Protein AF-A0A7C7EFY4-F1 (afdb_monomer)

Foldseek 3Di:
DQLVVLVCCVVVDVDPDPVNVVSVVSNVVVVVVVVVCVQQLQPLQCQVQLLCCQVVVDHDPSDRNHDNCQVCVVVVLVVLLVVLVVLLLVLLVLQLVVCVVVPNNVCSCLVSVLVVLLVVLVCQLPCVCVVPNPDCSNVVSPVSNVVSLVSQLQPQQPPDDDPVSSNVRSVVVVVCVVVSVVSSNLSSLVSVLVVVLNVLSVVLSVVLSPDDDPVSSVSSVVSSVVSSVVSCVVSVVSVVVSVVCNCPPVRCVRRPDDDDDDDDDPDDPPVPDDPDPDD

Mean predicted aligned error: 12.37 Å

Sequence (279 aa):
MFALGCFIILKKFDIEGTFGKMLRVFFWGGISTIFWGVMYGSWFGDGLVVGAKYLFNINLPISYLWVDPLKEPITVLIVSFVMGLIHLFVGMGMKGYMLIRDGHLGDAFMDVGLWYLFIIGPILWIAGDMIIPGSPLPVIGKWLTIAAAIGLVLTQGRAKENIIKKLISGVLALYGITGYLGDVLSYSRLLALGLATGVISSVLSLIGSMGSGIAGKIMFVLVFTFGHILNFAINGLGSFVHSARLQYVEFFGKFYEGGGDSFNPFTKKTKYIKIKEEI

Radius of gyration: 25.86 Å; Cα contacts (8 Å, |Δi|>4): 262; chains: 1; bounding box: 56×67×74 Å

Secondary structure (DSSP, 8-state):
-HHHHHHHHHHH----SHHHHHHHHHHHHHHHHHHHHHHTT-STTTHHHHHIIIII--------SS--TTT-HHHHHHHHHHHHHHHHHHHHHHHHHHHHHTT-HHHHIIIIIHHHHHHHHHHHHHHHHHHSTT-SHHHHHHHHHHHHHHHHHHHTTTT-S-HHHHHHHHHHHHHHHHHHHHHHHTTHHHHHHHHHHHHHHHHHHHHHHT--HHHHHHHHHHHHHHHHHHHHHHHHHHHHHHHHHIIIIIIGGGT----PPP---S----TT-------

pLDDT: mean 72.66, std 11.2, range [40.09, 89.75]

Nearest PDB structures (foldseek):
  8wci-assembly1_P  TM=8.649E-01  e=2.386E-04  Enterococcus hirae ATCC 9790
  7tcd-assembly1_A  TM=2.870E-01  e=2.694E+00  synthetic construct
  7udm-assembly1_A  TM=2.251E-01  e=2.812E+00  synthetic construct

Solvent-accessible surface area (backbone atoms only — not comparable to full-atom values): 14982 Å² total; per-residue (Å²): 111,68,27,60,51,39,48,52,47,60,74,73,42,92,54,82,59,73,67,38,56,50,47,51,52,51,26,56,50,31,49,52,51,50,54,54,30,53,39,41,34,37,58,68,40,51,31,53,41,53,44,32,39,72,77,68,69,41,86,58,85,72,67,62,70,68,53,52,56,89,82,43,50,65,62,47,36,52,52,28,33,52,52,28,46,54,49,50,49,52,26,43,48,51,33,28,51,50,31,48,74,73,69,41,54,72,54,23,48,56,64,36,48,30,49,51,43,37,58,49,8,56,48,28,37,73,45,21,54,79,77,42,73,91,54,68,44,30,61,52,12,49,54,40,26,53,52,21,48,54,48,37,29,70,58,62,19,75,91,46,95,45,73,67,58,13,47,51,39,6,54,53,53,57,54,51,50,57,55,56,50,49,50,28,58,54,25,47,52,58,38,52,52,54,45,50,55,44,53,53,31,40,50,38,39,50,64,18,63,70,45,66,69,72,68,14,54,55,48,20,56,51,43,39,52,53,44,52,53,51,51,49,52,53,50,52,53,50,52,50,56,52,52,47,45,50,48,60,60,59,35,40,66,52,53,64,75,82,88,76,82,79,88,76,74,99,64,85,85,57,87,85,56,83,80,77,81,81,129

Structure (mmCIF, N/CA/C/O backbone):
data_AF-A0A7C7EFY4-F1
#
_entry.id   AF-A0A7C7EFY4-F1
#
loop_
_atom_site.group_PDB
_atom_site.id
_atom_site.type_symbol
_atom_site.label_atom_id
_atom_site.label_alt_id
_atom_site.label_comp_id
_atom_site.label_asym_id
_atom_site.label_entity_id
_atom_site.label_seq_id
_atom_site.pdbx_PDB_ins_code
_atom_site.Cartn_x
_atom_site.Cartn_y
_atom_site.Cartn_z
_atom_site.occupancy
_atom_site.B_iso_or_equiv
_atom_site.auth_seq_id
_atom_site.auth_comp_id
_atom_site.auth_asym_id
_atom_site.auth_atom_id
_atom_site.pdbx_PDB_model_num
ATOM 1 N N . MET A 1 1 ? 7.059 -14.141 -17.146 1.00 51.53 1 MET A N 1
ATOM 2 C CA . MET A 1 1 ? 8.330 -14.909 -17.141 1.00 51.53 1 MET A CA 1
ATOM 3 C C . MET A 1 1 ? 8.677 -15.454 -15.751 1.00 51.53 1 MET A C 1
ATOM 5 O O . MET A 1 1 ? 8.865 -16.654 -15.629 1.00 51.53 1 MET A O 1
ATOM 9 N N . PHE A 1 2 ? 8.675 -14.629 -14.694 1.00 56.69 2 PHE A N 1
ATOM 10 C CA . PHE A 1 2 ? 8.994 -15.062 -13.321 1.00 56.69 2 PHE A CA 1
ATOM 11 C C . PHE A 1 2 ? 8.050 -16.135 -12.743 1.00 56.69 2 PHE A C 1
ATOM 13 O O . PHE A 1 2 ? 8.526 -17.129 -12.211 1.00 56.69 2 PHE A O 1
ATOM 20 N N . ALA A 1 3 ? 6.729 -16.014 -12.940 1.00 55.97 3 ALA A N 1
ATOM 21 C CA . ALA A 1 3 ? 5.764 -17.029 -12.491 1.00 55.97 3 ALA A CA 1
ATOM 22 C C . ALA A 1 3 ? 5.987 -18.407 -13.149 1.00 55.97 3 ALA A C 1
ATOM 24 O O . ALA A 1 3 ? 5.931 -19.437 -12.485 1.00 55.97 3 ALA A O 1
ATOM 25 N N . LEU A 1 4 ? 6.310 -18.424 -14.448 1.00 54.44 4 LEU A N 1
ATOM 26 C CA . LEU A 1 4 ? 6.675 -19.639 -15.187 1.00 54.44 4 LEU A CA 1
ATOM 27 C C . LEU A 1 4 ? 8.011 -20.222 -14.697 1.00 54.44 4 LEU A C 1
ATOM 29 O O . LEU A 1 4 ? 8.126 -21.435 -14.555 1.00 54.44 4 LEU A O 1
ATOM 33 N N . GLY A 1 5 ? 8.991 -19.373 -14.371 1.00 56.56 5 GLY A N 1
ATOM 34 C CA . GLY A 1 5 ? 10.253 -19.794 -13.753 1.00 56.56 5 GLY A CA 1
ATOM 35 C C . GLY A 1 5 ? 10.045 -20.440 -12.380 1.00 56.56 5 GLY A C 1
ATOM 36 O O . GLY A 1 5 ? 10.558 -21.529 -12.131 1.00 56.56 5 GLY A O 1
ATOM 37 N N . CYS A 1 6 ? 9.222 -19.836 -11.519 1.00 54.25 6 CYS A N 1
ATOM 38 C CA . CYS A 1 6 ? 8.856 -20.414 -10.225 1.00 54.25 6 CYS A CA 1
ATOM 39 C C . CYS A 1 6 ? 8.074 -21.726 -10.374 1.00 54.25 6 CYS A C 1
ATOM 41 O O . CYS A 1 6 ? 8.326 -22.653 -9.613 1.00 54.25 6 CYS A O 1
ATOM 43 N N . PHE A 1 7 ? 7.187 -21.846 -11.370 1.00 54.12 7 PHE A N 1
ATOM 44 C CA . PHE A 1 7 ? 6.467 -23.090 -11.671 1.00 54.12 7 PHE A CA 1
ATOM 45 C C . PHE A 1 7 ? 7.403 -24.223 -12.105 1.00 54.12 7 PHE A C 1
ATOM 47 O O . PHE A 1 7 ? 7.279 -25.348 -11.627 1.00 54.12 7 PHE A O 1
ATOM 54 N N . ILE A 1 8 ? 8.370 -23.927 -12.978 1.00 56.94 8 ILE A N 1
ATOM 55 C CA . ILE A 1 8 ? 9.375 -24.899 -13.428 1.00 56.94 8 ILE A CA 1
ATOM 56 C C . ILE A 1 8 ? 10.258 -25.340 -12.254 1.00 56.94 8 ILE A C 1
ATOM 58 O O . ILE A 1 8 ? 10.556 -26.525 -12.136 1.00 56.94 8 ILE A O 1
ATOM 62 N N . ILE A 1 9 ? 10.634 -24.424 -11.358 1.00 58.22 9 ILE A N 1
ATOM 63 C CA . ILE A 1 9 ? 11.427 -24.738 -10.159 1.00 58.22 9 ILE A CA 1
ATOM 64 C C . ILE A 1 9 ? 10.617 -25.576 -9.158 1.00 58.22 9 ILE A C 1
ATOM 66 O O . ILE A 1 9 ? 11.135 -26.575 -8.673 1.00 58.22 9 ILE A O 1
ATOM 70 N N . LEU A 1 10 ? 9.345 -25.238 -8.912 1.00 57.03 10 LEU A N 1
ATOM 71 C CA . LEU A 1 10 ? 8.435 -26.001 -8.041 1.00 57.03 10 LEU A CA 1
ATOM 72 C C . LEU A 1 10 ? 8.124 -27.405 -8.580 1.00 57.03 10 LEU A C 1
ATOM 74 O O . LEU A 1 10 ? 7.919 -28.319 -7.793 1.00 57.03 10 LEU A O 1
ATOM 78 N N . LYS A 1 11 ? 8.080 -27.585 -9.906 1.00 56.75 11 LYS A N 1
ATOM 79 C CA . LYS A 1 11 ? 7.826 -28.891 -10.537 1.00 56.75 11 LYS A CA 1
ATOM 80 C C . LYS A 1 11 ? 9.091 -29.751 -10.663 1.00 56.75 11 LYS A C 1
ATOM 82 O O . LYS A 1 11 ? 8.983 -30.967 -10.769 1.00 56.75 11 LYS A O 1
ATOM 87 N N . LYS A 1 12 ? 10.279 -29.134 -10.704 1.00 52.66 12 LYS A N 1
ATOM 88 C CA . LYS A 1 12 ? 11.564 -29.822 -10.935 1.00 52.66 12 LYS A CA 1
ATOM 89 C C . LYS A 1 12 ? 12.365 -30.083 -9.655 1.00 52.66 12 LYS A C 1
ATOM 91 O O . LYS A 1 12 ? 13.187 -30.992 -9.652 1.00 52.66 12 LYS A O 1
ATOM 96 N N . PHE A 1 13 ? 12.131 -29.324 -8.587 1.00 53.66 13 PHE A N 1
ATOM 97 C CA . PHE A 1 13 ? 12.740 -29.548 -7.279 1.00 53.66 13 PHE A CA 1
ATOM 98 C C . PHE A 1 13 ? 11.643 -29.701 -6.225 1.00 53.66 13 PHE A C 1
ATOM 100 O O . PHE A 1 13 ? 10.876 -28.770 -5.982 1.00 53.66 13 PHE A O 1
ATOM 107 N N . ASP A 1 14 ? 11.595 -30.866 -5.581 1.00 48.09 14 ASP A N 1
ATOM 108 C CA . ASP A 1 14 ? 10.695 -31.140 -4.460 1.00 48.09 14 ASP A CA 1
ATOM 109 C C . ASP A 1 14 ? 11.269 -30.478 -3.194 1.00 48.09 14 ASP A C 1
ATOM 111 O O . ASP A 1 14 ? 11.949 -31.088 -2.367 1.00 48.09 14 ASP A O 1
ATOM 115 N N . ILE A 1 15 ? 11.156 -29.148 -3.132 1.00 51.91 15 ILE A N 1
ATOM 116 C CA . ILE A 1 15 ? 11.784 -28.350 -2.078 1.00 51.91 15 ILE A CA 1
ATOM 117 C C . ILE A 1 15 ? 10.869 -28.332 -0.853 1.00 51.91 15 ILE A C 1
ATOM 119 O O . ILE A 1 15 ? 10.029 -27.444 -0.687 1.00 51.91 15 ILE A O 1
ATOM 123 N N . GLU A 1 16 ? 11.058 -29.306 0.032 1.00 53.12 16 GLU A N 1
ATOM 124 C CA . GLU A 1 16 ? 10.437 -29.320 1.355 1.00 53.12 16 GLU A CA 1
ATOM 125 C C . GLU A 1 16 ? 11.013 -28.207 2.254 1.00 53.12 16 GLU A C 1
ATOM 127 O O . GLU A 1 16 ? 12.226 -28.012 2.357 1.00 53.12 16 GLU A O 1
ATOM 132 N N . GLY A 1 17 ? 10.133 -27.461 2.934 1.00 66.75 17 GLY A N 1
ATOM 133 C CA . GLY A 1 17 ? 10.499 -26.487 3.973 1.00 66.75 17 GLY A CA 1
ATOM 134 C C . GLY A 1 17 ? 10.143 -25.022 3.675 1.00 66.75 17 GLY A C 1
ATOM 135 O O . GLY A 1 17 ? 9.298 -24.704 2.836 1.00 66.75 17 GLY A O 1
ATOM 136 N N . THR A 1 18 ? 10.770 -24.096 4.413 1.00 66.19 18 THR A N 1
ATOM 137 C CA . THR A 1 18 ? 10.505 -22.640 4.359 1.00 66.19 18 THR A CA 1
ATOM 138 C C . THR A 1 18 ? 10.715 -22.047 2.962 1.00 66.19 18 THR A C 1
ATOM 140 O O . THR A 1 18 ? 9.959 -21.172 2.542 1.00 66.19 18 THR A O 1
ATOM 143 N N . PHE A 1 19 ? 11.689 -22.566 2.210 1.00 66.88 19 PHE A N 1
ATOM 144 C CA . PHE A 1 19 ? 11.980 -22.116 0.848 1.00 66.88 19 PHE A CA 1
ATOM 145 C C . PHE A 1 19 ? 10.856 -22.476 -0.143 1.00 66.88 19 PHE A C 1
ATOM 147 O O . PHE A 1 19 ? 10.496 -21.651 -0.980 1.00 66.88 19 PHE A O 1
ATOM 154 N N . GLY A 1 20 ? 10.215 -23.643 0.011 1.00 69.38 20 GLY A N 1
ATOM 155 C CA . GLY A 1 20 ? 9.055 -24.039 -0.798 1.00 69.38 20 GLY A CA 1
ATOM 156 C C . GLY A 1 20 ? 7.825 -23.155 -0.553 1.00 69.38 20 GLY A C 1
ATOM 157 O O . GLY A 1 20 ? 7.127 -22.773 -1.495 1.00 69.38 20 GLY A O 1
ATOM 158 N N . LYS A 1 21 ? 7.588 -22.743 0.703 1.00 74.44 21 LYS A N 1
ATOM 159 C CA . LYS A 1 21 ? 6.518 -21.782 1.041 1.00 74.44 21 LYS A CA 1
ATOM 160 C C . LYS A 1 21 ? 6.770 -20.409 0.410 1.00 74.44 21 LYS A C 1
ATOM 162 O O . LYS A 1 21 ? 5.851 -19.833 -0.167 1.00 74.44 21 LYS A O 1
ATOM 167 N N . MET A 1 22 ? 8.008 -19.917 0.464 1.00 73.12 22 MET A N 1
ATOM 168 C CA . MET A 1 22 ? 8.403 -18.652 -0.167 1.00 73.12 22 MET A CA 1
ATOM 169 C C . MET A 1 22 ? 8.231 -18.694 -1.694 1.00 73.12 22 MET A C 1
ATOM 171 O O . MET A 1 22 ? 7.641 -17.783 -2.272 1.00 73.12 22 MET A O 1
ATOM 175 N N . LEU A 1 23 ? 8.656 -19.783 -2.344 1.00 72.56 23 LEU A N 1
ATOM 176 C CA . LEU A 1 23 ? 8.448 -20.001 -3.781 1.00 72.56 23 LEU A CA 1
ATOM 177 C C . LEU A 1 23 ? 6.968 -20.000 -4.168 1.00 72.56 23 LEU A C 1
ATOM 179 O O . LEU A 1 23 ? 6.608 -19.444 -5.202 1.00 72.56 23 LEU A O 1
ATOM 183 N N . ARG A 1 24 ? 6.096 -20.578 -3.334 1.00 74.12 24 ARG A N 1
ATOM 184 C CA . ARG A 1 24 ? 4.645 -20.561 -3.562 1.00 74.12 24 ARG A CA 1
ATOM 185 C C . ARG A 1 24 ? 4.075 -19.140 -3.508 1.00 74.12 24 ARG A C 1
ATOM 187 O O . ARG A 1 24 ? 3.246 -18.799 -4.346 1.00 74.12 24 ARG A O 1
ATOM 194 N N . VAL A 1 25 ? 4.535 -18.308 -2.569 1.00 78.38 25 VAL A N 1
ATOM 195 C CA . VAL A 1 25 ? 4.148 -16.885 -2.497 1.00 78.38 25 VAL A CA 1
ATOM 196 C C . VAL A 1 25 ? 4.612 -16.137 -3.747 1.00 78.38 25 VAL A C 1
ATOM 198 O O . VAL A 1 25 ? 3.820 -15.422 -4.356 1.00 78.38 25 VAL A O 1
ATOM 201 N N . PHE A 1 26 ? 5.853 -16.352 -4.187 1.00 77.25 26 PHE A N 1
ATOM 202 C CA . PHE A 1 26 ? 6.364 -15.756 -5.425 1.00 77.25 26 PHE A CA 1
ATOM 203 C C . PHE A 1 26 ? 5.634 -16.241 -6.679 1.00 77.25 26 PHE A C 1
ATOM 205 O O . PHE A 1 26 ? 5.434 -15.455 -7.603 1.00 77.25 26 PHE A O 1
ATOM 212 N N . PHE A 1 27 ? 5.187 -17.496 -6.710 1.00 76.50 27 PHE A N 1
ATOM 213 C CA . PHE A 1 27 ? 4.394 -18.032 -7.813 1.00 76.50 27 PHE A CA 1
ATOM 214 C C . PHE A 1 27 ? 3.032 -17.334 -7.928 1.00 76.50 27 PHE A C 1
ATOM 216 O O . PHE A 1 27 ? 2.711 -16.795 -8.988 1.00 76.50 27 PHE A O 1
ATOM 223 N N . TRP A 1 28 ? 2.265 -17.276 -6.834 1.00 77.56 28 TRP A N 1
ATOM 224 C CA . TRP A 1 28 ? 0.968 -16.589 -6.815 1.00 77.56 28 TRP A CA 1
ATOM 225 C C . TRP A 1 28 ? 1.103 -15.084 -7.055 1.00 77.56 28 TRP A C 1
ATOM 227 O O . TRP A 1 28 ? 0.342 -14.514 -7.838 1.00 77.56 28 TRP A O 1
ATOM 237 N N . GLY A 1 29 ? 2.113 -14.453 -6.452 1.00 79.50 29 GLY A N 1
ATOM 238 C CA . GLY A 1 29 ? 2.447 -13.054 -6.713 1.00 79.50 29 GLY A CA 1
ATOM 239 C C . GLY A 1 29 ? 2.768 -12.818 -8.188 1.00 79.50 29 GLY A C 1
ATOM 240 O O . GLY A 1 29 ? 2.217 -11.909 -8.797 1.00 79.50 29 GLY A O 1
ATOM 241 N N . GLY A 1 30 ? 3.568 -13.695 -8.799 1.00 76.75 30 GLY A N 1
ATOM 242 C CA . GLY A 1 30 ? 3.925 -13.610 -10.211 1.00 76.75 30 GLY A CA 1
ATOM 243 C C . GLY A 1 30 ? 2.734 -13.757 -11.162 1.00 76.75 30 GLY A C 1
ATOM 244 O O . GLY A 1 30 ? 2.716 -13.091 -12.194 1.00 76.75 30 GLY A O 1
ATOM 245 N N . ILE A 1 31 ? 1.737 -14.589 -10.836 1.00 79.94 31 ILE A N 1
ATOM 246 C CA . ILE A 1 31 ? 0.484 -14.677 -11.611 1.00 79.94 31 ILE A CA 1
ATOM 247 C C . ILE A 1 31 ? -0.273 -13.348 -11.543 1.00 79.94 31 ILE A C 1
ATOM 249 O O . ILE A 1 31 ? -0.683 -12.824 -12.578 1.00 79.94 31 ILE A O 1
ATOM 253 N N . SER A 1 32 ? -0.405 -12.772 -10.346 1.00 80.50 32 SER A N 1
ATOM 254 C CA . SER A 1 32 ? -1.046 -11.465 -10.157 1.00 80.50 32 SER A CA 1
ATOM 255 C C . SER A 1 32 ? -0.313 -10.355 -10.922 1.00 80.50 32 SER A C 1
ATOM 257 O O . SER A 1 32 ? -0.941 -9.541 -11.596 1.00 80.50 32 SER A O 1
ATOM 259 N N . THR A 1 33 ? 1.024 -10.363 -10.925 1.00 79.25 33 THR A N 1
ATOM 260 C CA . THR A 1 33 ? 1.825 -9.413 -11.714 1.00 79.25 33 THR A CA 1
ATOM 261 C C . THR A 1 33 ? 1.606 -9.572 -13.218 1.00 79.25 33 THR A C 1
ATOM 263 O O . THR A 1 33 ? 1.589 -8.572 -13.928 1.00 79.25 33 THR A O 1
ATOM 266 N N . ILE A 1 34 ? 1.415 -10.797 -13.724 1.00 77.56 34 ILE A N 1
ATOM 267 C CA . ILE A 1 34 ? 1.080 -11.019 -15.141 1.00 77.56 34 ILE A CA 1
ATOM 268 C C . ILE A 1 34 ? -0.297 -10.438 -15.456 1.00 77.56 34 ILE A C 1
ATOM 270 O O . ILE A 1 34 ? -0.427 -9.724 -16.444 1.00 77.56 34 ILE A O 1
ATOM 274 N N . PHE A 1 35 ? -1.298 -10.702 -14.612 1.00 81.62 35 PHE A N 1
ATOM 275 C CA . PHE A 1 35 ? -2.644 -10.156 -14.783 1.00 81.62 35 PHE A CA 1
ATOM 276 C C . PHE A 1 35 ? -2.621 -8.624 -14.864 1.00 81.62 35 PHE A C 1
ATOM 278 O O . PHE A 1 35 ? -3.064 -8.054 -15.859 1.00 81.62 35 PHE A O 1
ATOM 285 N N . TRP A 1 36 ? -2.020 -7.953 -13.878 1.00 75.62 36 TRP A N 1
ATOM 286 C CA . TRP A 1 36 ? -1.915 -6.492 -13.881 1.00 75.62 36 TRP A CA 1
ATOM 287 C C . TRP A 1 36 ? -1.023 -5.957 -15.009 1.00 75.62 36 TRP A C 1
ATOM 289 O O . TRP A 1 36 ? -1.325 -4.914 -15.578 1.00 75.62 36 TRP A O 1
ATOM 299 N N . GLY A 1 37 ? 0.034 -6.678 -15.393 1.00 74.44 37 GLY A N 1
ATOM 300 C CA . GLY A 1 37 ? 0.874 -6.319 -16.540 1.00 74.44 37 GLY A CA 1
ATOM 301 C C . GLY A 1 37 ? 0.108 -6.324 -17.866 1.00 74.44 37 GLY A C 1
ATOM 302 O O . GLY A 1 37 ? 0.260 -5.401 -18.663 1.00 74.44 37 GLY A O 1
ATOM 303 N N . VAL A 1 38 ? -0.767 -7.316 -18.071 1.00 73.94 38 VAL A N 1
ATOM 304 C CA . VAL A 1 38 ? -1.672 -7.380 -19.231 1.00 73.94 38 VAL A CA 1
ATOM 305 C C . VAL A 1 38 ? -2.702 -6.252 -19.182 1.00 73.94 38 VAL A C 1
ATOM 307 O O . VAL A 1 38 ? -2.929 -5.605 -20.202 1.00 73.94 38 VAL A O 1
ATOM 310 N N . MET A 1 39 ? -3.271 -5.962 -18.007 1.00 71.75 39 MET A N 1
ATOM 311 C CA . MET A 1 39 ? -4.214 -4.848 -17.821 1.00 71.75 39 MET A CA 1
ATOM 312 C C . MET A 1 39 ? -3.586 -3.497 -18.189 1.00 71.75 39 MET A C 1
ATOM 314 O O . MET A 1 39 ? -4.186 -2.716 -18.923 1.00 71.75 39 MET A O 1
ATOM 318 N N . TYR A 1 40 ? -2.348 -3.244 -17.761 1.00 69.50 40 TYR A N 1
ATOM 319 C CA . TYR A 1 40 ? -1.603 -2.038 -18.135 1.00 69.50 40 TYR A CA 1
ATOM 320 C C . TYR A 1 40 ? -1.053 -2.069 -19.570 1.00 69.50 40 TYR A C 1
ATOM 322 O O . TYR A 1 40 ? -0.372 -1.133 -19.968 1.00 69.50 40 TYR A O 1
ATOM 330 N N . GLY A 1 41 ? -1.294 -3.131 -20.352 1.00 63.00 41 GLY A N 1
ATOM 331 C CA . GLY A 1 41 ? -0.790 -3.266 -21.726 1.00 63.00 41 GLY A CA 1
ATOM 332 C C . GLY A 1 41 ? 0.736 -3.339 -21.842 1.00 63.00 41 GLY A C 1
ATOM 333 O O . GLY A 1 41 ? 1.281 -3.212 -22.935 1.00 63.00 41 GLY A O 1
ATOM 334 N N . SER A 1 42 ? 1.436 -3.546 -20.725 1.00 64.75 42 SER A N 1
ATOM 335 C CA . SER A 1 42 ? 2.886 -3.411 -20.619 1.00 64.75 42 SER A CA 1
ATOM 336 C C . SER A 1 42 ? 3.559 -4.775 -20.747 1.00 64.75 42 SER A C 1
ATOM 338 O O . SER A 1 42 ? 3.716 -5.523 -19.778 1.00 64.75 42 SER A O 1
ATOM 340 N N . TRP A 1 43 ? 3.984 -5.109 -21.965 1.00 66.94 43 TRP A N 1
ATOM 341 C CA . TRP A 1 43 ? 4.802 -6.291 -22.227 1.00 66.94 43 TRP A CA 1
ATOM 342 C C . TRP A 1 43 ? 6.273 -5.859 -22.259 1.00 66.94 43 TRP A C 1
ATOM 344 O O . TRP A 1 43 ? 6.766 -5.381 -23.276 1.00 66.94 43 TRP A O 1
ATOM 354 N N . PHE A 1 44 ? 6.971 -5.997 -21.123 1.00 61.56 44 PHE A N 1
ATOM 355 C CA . PHE A 1 44 ? 8.297 -5.385 -20.904 1.00 61.56 44 PHE A CA 1
ATOM 356 C C . PHE A 1 44 ? 8.282 -3.842 -21.060 1.00 61.56 44 PHE A C 1
ATOM 358 O O . PHE A 1 44 ? 9.223 -3.262 -21.602 1.00 61.56 44 PHE A O 1
ATOM 365 N N . GLY A 1 45 ? 7.229 -3.153 -20.600 1.00 63.56 45 GLY A N 1
ATOM 366 C CA . GLY A 1 45 ? 7.071 -1.712 -20.850 1.00 63.56 45 GLY A CA 1
ATOM 367 C C . GLY A 1 45 ? 6.845 -1.424 -22.331 1.00 63.56 45 GLY A C 1
ATOM 368 O O . GLY A 1 45 ? 6.115 -2.153 -22.997 1.00 63.56 45 GLY A O 1
ATOM 369 N N . ASP A 1 46 ? 7.540 -0.412 -22.851 1.00 61.16 46 ASP A N 1
ATOM 370 C CA . ASP A 1 46 ? 7.605 -0.108 -24.291 1.00 61.16 46 ASP A CA 1
ATOM 371 C C . ASP A 1 46 ? 8.671 -0.939 -25.028 1.00 61.16 46 ASP A C 1
ATOM 373 O O . ASP A 1 46 ? 8.866 -0.819 -26.239 1.00 61.16 46 ASP A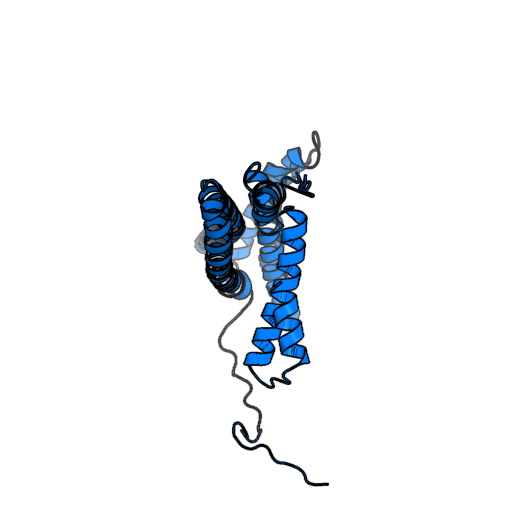 O 1
ATOM 377 N N . GLY A 1 47 ? 9.377 -1.801 -24.297 1.00 56.47 47 GLY A N 1
ATOM 378 C CA . GLY A 1 47 ? 10.557 -2.515 -24.746 1.00 56.47 47 GLY A CA 1
ATOM 379 C C . GLY A 1 47 ? 10.352 -3.434 -25.942 1.00 56.47 47 GLY A C 1
ATOM 380 O O . GLY A 1 47 ? 11.183 -3.476 -26.849 1.00 56.47 47 GLY A O 1
ATOM 381 N N . LEU A 1 48 ? 9.221 -4.142 -25.983 1.00 58.38 48 LEU A N 1
ATOM 382 C CA . LEU A 1 48 ? 8.867 -4.991 -27.121 1.00 58.38 48 LEU A CA 1
ATOM 383 C C . LEU A 1 48 ? 8.439 -4.180 -28.349 1.00 58.38 48 LEU A C 1
ATOM 385 O O . LEU A 1 48 ? 8.721 -4.599 -29.467 1.00 58.38 48 LEU A O 1
ATOM 389 N N . VAL A 1 49 ? 7.829 -3.006 -28.164 1.00 60.06 49 VAL A N 1
ATOM 390 C CA . VAL A 1 49 ? 7.425 -2.114 -29.265 1.00 60.06 49 VAL A CA 1
ATOM 391 C C . VAL A 1 49 ? 8.649 -1.420 -29.867 1.00 60.06 49 VAL A C 1
ATOM 393 O O . VAL A 1 49 ? 8.840 -1.431 -31.083 1.00 60.06 49 VAL A O 1
ATOM 396 N N . VAL A 1 50 ? 9.527 -0.877 -29.020 1.00 57.41 50 VAL A N 1
ATOM 397 C CA . VAL A 1 50 ? 10.788 -0.239 -29.430 1.00 57.41 50 VAL A CA 1
ATOM 398 C C . VAL A 1 50 ? 11.757 -1.275 -30.000 1.00 57.41 50 VAL A C 1
ATOM 400 O O . VAL A 1 50 ? 12.365 -1.033 -31.040 1.00 57.41 50 VAL A O 1
ATOM 403 N N . GLY A 1 51 ? 11.849 -2.459 -29.391 1.00 55.47 51 GLY A N 1
ATOM 404 C CA . GLY A 1 51 ? 12.658 -3.572 -29.881 1.00 55.47 51 GLY A CA 1
ATOM 405 C C . GLY A 1 51 ? 12.170 -4.118 -31.221 1.00 55.47 51 GLY A C 1
ATOM 406 O O . GLY A 1 51 ? 12.982 -4.301 -32.121 1.00 55.47 51 GLY A O 1
ATOM 407 N N . ALA A 1 52 ? 10.862 -4.312 -31.418 1.00 57.09 52 ALA A N 1
ATOM 408 C CA . ALA A 1 52 ? 10.312 -4.747 -32.707 1.00 57.09 52 ALA A CA 1
ATOM 409 C C . ALA A 1 52 ? 10.519 -3.701 -33.814 1.00 57.09 52 ALA A C 1
ATOM 411 O O . ALA A 1 52 ? 10.882 -4.058 -34.938 1.00 57.09 52 ALA A O 1
ATOM 412 N N . LYS A 1 53 ? 10.390 -2.410 -33.486 1.00 58.81 53 LYS A N 1
ATOM 413 C CA . LYS A 1 53 ? 10.664 -1.308 -34.416 1.00 58.81 53 LYS A CA 1
ATOM 414 C C . LYS A 1 53 ? 12.152 -1.194 -34.761 1.00 58.81 53 LYS A C 1
ATOM 416 O O . LYS A 1 53 ? 12.495 -1.000 -35.920 1.00 58.81 53 LYS A O 1
ATOM 421 N N . TYR A 1 54 ? 13.043 -1.357 -33.787 1.00 57.78 54 TYR A N 1
ATOM 422 C CA . TYR A 1 54 ? 14.484 -1.154 -33.964 1.00 57.78 54 TYR A CA 1
ATOM 423 C C . TYR A 1 54 ? 15.224 -2.394 -34.512 1.00 57.78 54 TYR A C 1
ATOM 425 O O . TYR A 1 54 ? 16.139 -2.274 -35.333 1.00 57.78 54 TYR A O 1
ATOM 433 N N . LEU A 1 55 ? 14.824 -3.606 -34.107 1.00 57.75 55 LEU A N 1
ATOM 434 C CA . LEU A 1 55 ? 15.422 -4.866 -34.574 1.00 57.75 55 LEU A CA 1
ATOM 435 C C . LEU A 1 55 ? 14.776 -5.377 -35.866 1.00 57.75 55 LEU A C 1
ATOM 437 O O . LEU A 1 55 ? 15.511 -5.784 -36.768 1.00 57.75 55 LEU A O 1
ATOM 441 N N . PHE A 1 56 ? 13.443 -5.325 -35.970 1.00 59.34 56 PHE A N 1
ATOM 442 C CA . PHE A 1 56 ? 12.673 -5.971 -37.042 1.00 59.34 56 PHE A CA 1
ATOM 443 C C . PHE A 1 56 ? 11.920 -4.997 -37.967 1.00 59.34 56 PHE A C 1
ATOM 445 O O . PHE A 1 56 ? 11.370 -5.439 -38.969 1.00 59.34 56 PHE A O 1
ATOM 452 N N . ASN A 1 57 ? 11.924 -3.686 -37.685 1.00 55.97 57 ASN A N 1
ATOM 453 C CA . ASN A 1 57 ? 11.183 -2.656 -38.433 1.00 55.97 57 ASN A CA 1
ATOM 454 C C . ASN A 1 57 ? 9.657 -2.904 -38.501 1.00 55.97 57 ASN A C 1
ATOM 456 O O . ASN A 1 57 ? 8.979 -2.420 -39.405 1.00 55.97 57 ASN A O 1
ATOM 460 N N . ILE A 1 58 ? 9.113 -3.663 -37.540 1.00 58.72 58 ILE A N 1
ATOM 461 C CA . ILE A 1 58 ? 7.685 -3.985 -37.434 1.00 58.72 58 ILE A CA 1
ATOM 462 C C . ILE A 1 58 ? 7.080 -3.102 -36.342 1.00 58.72 58 ILE A C 1
ATOM 464 O O . ILE A 1 58 ? 7.493 -3.160 -35.184 1.00 58.72 58 ILE A O 1
ATOM 468 N N . ASN A 1 59 ? 6.077 -2.299 -36.699 1.00 51.75 59 ASN A N 1
ATOM 469 C CA . ASN A 1 59 ? 5.271 -1.580 -35.719 1.00 51.75 59 ASN A CA 1
ATOM 470 C C . ASN A 1 59 ? 4.258 -2.561 -35.122 1.00 51.75 59 ASN A C 1
ATOM 472 O O . ASN A 1 59 ? 3.299 -2.938 -35.791 1.00 51.75 59 ASN A O 1
ATOM 476 N N . LEU A 1 60 ? 4.474 -2.976 -33.876 1.00 55.12 60 LEU A N 1
ATOM 477 C CA . LEU A 1 60 ? 3.471 -3.685 -33.086 1.00 55.12 60 LEU A CA 1
ATOM 478 C C . LEU A 1 60 ? 2.682 -2.649 -32.276 1.00 55.12 60 LEU A C 1
ATOM 480 O O . LEU A 1 60 ? 3.204 -2.153 -31.276 1.00 55.12 60 LEU A O 1
ATOM 484 N N . PRO A 1 61 ? 1.449 -2.291 -32.674 1.00 50.47 61 PRO A N 1
ATOM 485 C CA . PRO A 1 61 ? 0.579 -1.493 -31.830 1.00 50.47 61 PRO A CA 1
ATOM 486 C C . PRO A 1 61 ? 0.022 -2.409 -30.739 1.00 50.47 61 PRO A C 1
ATOM 488 O O . PRO A 1 61 ? -1.039 -3.010 -30.892 1.00 50.47 61 PRO A O 1
ATOM 491 N N . ILE A 1 62 ? 0.757 -2.568 -29.639 1.00 54.88 62 ILE A N 1
ATOM 492 C CA . ILE A 1 62 ? 0.182 -3.193 -28.449 1.00 54.88 62 ILE A CA 1
ATOM 493 C C . ILE A 1 62 ? -0.795 -2.170 -27.869 1.00 54.88 62 ILE A C 1
ATOM 495 O O . ILE A 1 62 ? -0.398 -1.109 -27.395 1.00 54.88 62 ILE A O 1
ATOM 499 N N . SER A 1 63 ? -2.087 -2.460 -28.001 1.00 45.97 63 SER A N 1
ATOM 500 C CA . SER A 1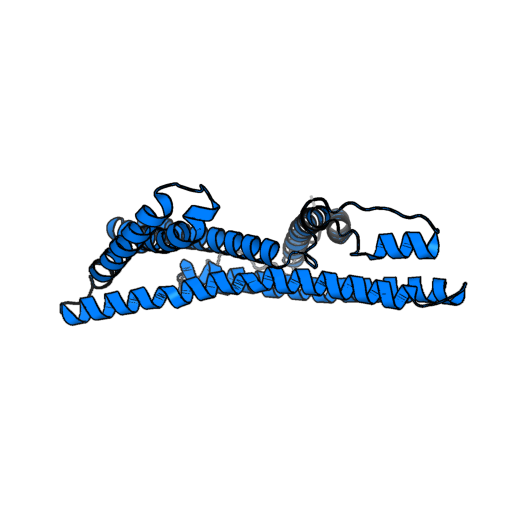 63 ? -3.148 -1.618 -27.462 1.00 45.97 63 SER A CA 1
ATOM 501 C C . SER A 1 63 ? -3.202 -1.797 -25.945 1.00 45.97 63 SER A C 1
ATOM 503 O O . SER A 1 63 ? -3.277 -2.924 -25.451 1.00 45.97 63 SER A O 1
ATOM 505 N N . TYR A 1 64 ? -3.126 -0.691 -25.205 1.00 56.16 64 TYR A N 1
ATOM 506 C CA . TYR A 1 64 ? -3.320 -0.685 -23.758 1.00 56.16 64 TYR A CA 1
ATOM 507 C C . TYR A 1 64 ? -4.768 -1.103 -23.456 1.00 56.16 64 TYR A C 1
ATOM 509 O O . TYR A 1 64 ? -5.701 -0.483 -23.957 1.00 56.16 64 TYR A O 1
ATOM 517 N N . LEU A 1 65 ? -4.962 -2.171 -22.674 1.00 53.47 65 LEU A N 1
ATOM 518 C CA . LEU A 1 65 ? -6.290 -2.751 -22.421 1.00 53.47 65 LEU A CA 1
ATOM 519 C C . LEU A 1 65 ? -7.095 -1.999 -21.351 1.00 53.47 65 LEU A C 1
ATOM 521 O O . LEU A 1 65 ? -8.319 -2.107 -21.345 1.00 53.47 65 LEU A O 1
ATOM 525 N N . TRP A 1 66 ? -6.438 -1.260 -20.450 1.00 54.38 66 TRP A N 1
ATOM 526 C CA . TRP A 1 66 ? -7.121 -0.563 -19.359 1.00 54.38 66 TRP A CA 1
ATOM 527 C C . TRP A 1 66 ? -6.714 0.904 -19.220 1.00 54.38 66 TRP A C 1
ATOM 529 O O . TRP A 1 66 ? -7.503 1.778 -19.557 1.00 54.38 66 TRP A O 1
ATOM 539 N N . VAL A 1 67 ? -5.505 1.190 -18.736 1.00 58.69 67 VAL A N 1
ATOM 540 C CA . VAL A 1 67 ? -5.022 2.558 -18.492 1.00 58.69 67 VAL A CA 1
ATOM 541 C C . VAL A 1 67 ? -3.505 2.566 -18.643 1.00 58.69 67 VAL A C 1
ATOM 543 O O . VAL A 1 67 ? -2.844 1.650 -18.155 1.00 58.69 67 VAL A O 1
ATOM 546 N N . ASP A 1 68 ? -2.954 3.590 -19.293 1.00 66.00 68 ASP A N 1
ATOM 547 C CA . ASP A 1 68 ? -1.518 3.873 -19.261 1.00 66.00 68 ASP A CA 1
ATOM 548 C C . ASP A 1 68 ? -1.209 4.626 -17.954 1.00 66.00 68 ASP A C 1
ATOM 550 O O . ASP A 1 68 ? -1.614 5.790 -17.821 1.00 66.00 68 ASP A O 1
ATOM 554 N N . PRO A 1 69 ? -0.516 4.003 -16.976 1.00 63.72 69 PRO A N 1
ATOM 555 C CA . PRO A 1 69 ? -0.227 4.649 -15.699 1.00 63.72 69 PRO A CA 1
ATOM 556 C C . PRO A 1 69 ? 0.501 5.986 -15.876 1.00 63.72 69 PRO A C 1
ATOM 558 O O . PRO A 1 69 ? 0.310 6.890 -15.069 1.00 63.72 69 PRO A O 1
ATOM 561 N N . LEU A 1 70 ? 1.298 6.137 -16.940 1.00 65.69 70 LEU A N 1
ATOM 562 C CA . LEU A 1 70 ? 2.072 7.349 -17.210 1.00 65.69 70 LEU A CA 1
ATOM 563 C C . LEU A 1 70 ? 1.203 8.510 -17.706 1.00 65.69 70 LEU A C 1
ATOM 565 O O . LEU A 1 70 ? 1.561 9.666 -17.486 1.00 65.69 70 LEU A O 1
ATOM 569 N N . LYS A 1 71 ? 0.073 8.221 -18.360 1.00 70.19 71 LYS A N 1
ATOM 570 C CA . LYS A 1 71 ? -0.846 9.243 -18.891 1.00 70.19 71 LYS A CA 1
ATOM 571 C C . LYS A 1 71 ? -1.953 9.593 -17.910 1.00 70.19 71 LYS A C 1
ATOM 573 O O . LYS A 1 71 ? -2.350 10.751 -17.838 1.00 70.19 71 LYS A O 1
ATOM 578 N N . GLU A 1 72 ? -2.414 8.619 -17.127 1.00 78.00 72 GLU A N 1
ATOM 579 C CA . GLU A 1 72 ? -3.501 8.805 -16.160 1.00 78.00 72 GLU A CA 1
ATOM 580 C C . GLU A 1 72 ? -3.131 8.290 -14.755 1.00 78.00 72 GLU A C 1
ATOM 582 O O . GLU A 1 72 ? -3.750 7.358 -14.226 1.00 78.00 72 GLU A O 1
ATOM 587 N N . PRO A 1 73 ? -2.144 8.916 -14.084 1.00 79.25 73 PRO A N 1
ATOM 588 C CA . PRO A 1 73 ? -1.710 8.495 -12.750 1.00 79.25 73 PRO A CA 1
ATOM 589 C C . PRO A 1 73 ? -2.813 8.648 -11.692 1.00 79.25 73 PRO A C 1
ATOM 591 O O . PRO A 1 73 ? -2.840 7.909 -10.709 1.00 79.25 73 PRO A O 1
ATOM 594 N N . ILE A 1 74 ? -3.750 9.581 -11.897 1.00 84.88 74 ILE A N 1
ATOM 595 C CA . ILE A 1 74 ? -4.875 9.830 -10.986 1.00 84.88 74 ILE A CA 1
ATOM 596 C C . ILE A 1 74 ? -5.819 8.622 -10.941 1.00 84.88 74 ILE A C 1
ATOM 598 O O . ILE A 1 74 ? -6.241 8.218 -9.859 1.00 84.88 74 ILE A O 1
ATOM 602 N N . THR A 1 75 ? -6.109 7.994 -12.083 1.00 82.62 75 THR A N 1
ATOM 603 C CA . THR A 1 75 ? -6.993 6.820 -12.150 1.00 82.62 75 THR A CA 1
ATOM 604 C C . THR A 1 75 ? -6.399 5.652 -11.360 1.00 82.62 75 THR A C 1
ATOM 606 O O . THR A 1 75 ? -7.073 5.035 -10.533 1.00 82.62 75 THR A O 1
ATOM 609 N N . VAL A 1 76 ? -5.097 5.401 -11.528 1.00 83.31 76 VAL A N 1
ATOM 610 C CA . VAL A 1 76 ? -4.377 4.347 -10.794 1.00 83.31 76 VAL A CA 1
ATOM 611 C C . VAL A 1 76 ? -4.252 4.683 -9.297 1.00 83.31 76 VAL A C 1
ATOM 613 O O . VAL A 1 76 ? -4.310 3.780 -8.455 1.00 83.31 76 VAL A O 1
ATOM 616 N N . LEU A 1 77 ? -4.155 5.969 -8.932 1.00 87.69 77 LEU A N 1
ATOM 617 C CA . LEU A 1 77 ? -4.210 6.412 -7.534 1.00 87.69 77 LEU A CA 1
ATOM 618 C C . LEU A 1 77 ? -5.555 6.068 -6.884 1.00 87.69 77 LEU A C 1
ATOM 620 O O . LEU A 1 77 ? -5.576 5.481 -5.803 1.00 87.69 77 LEU A O 1
ATOM 624 N N . ILE A 1 78 ? -6.667 6.400 -7.550 1.00 86.31 78 ILE A N 1
ATOM 625 C CA . ILE A 1 78 ? -8.024 6.132 -7.050 1.00 86.31 78 ILE A CA 1
ATOM 626 C C . ILE A 1 78 ? -8.218 4.629 -6.843 1.00 86.31 78 ILE A C 1
ATOM 628 O O . ILE A 1 78 ? -8.670 4.216 -5.778 1.00 86.31 78 ILE A O 1
ATOM 632 N N . VAL A 1 79 ? -7.803 3.799 -7.804 1.00 86.75 79 VAL A N 1
ATOM 633 C CA . VAL A 1 79 ? -7.842 2.332 -7.668 1.00 86.75 79 VAL A CA 1
ATOM 634 C C . VAL A 1 79 ? -7.031 1.867 -6.459 1.00 86.75 79 VAL A C 1
ATOM 636 O O . VAL A 1 79 ? -7.494 1.025 -5.689 1.00 86.75 79 VAL A O 1
ATOM 639 N N . SER A 1 80 ? -5.836 2.427 -6.258 1.00 87.50 80 SER A N 1
ATOM 640 C CA . SER A 1 80 ? -4.978 2.078 -5.120 1.00 87.50 80 SER A CA 1
ATOM 641 C C . SER A 1 80 ? -5.648 2.423 -3.786 1.00 87.50 80 SER A C 1
A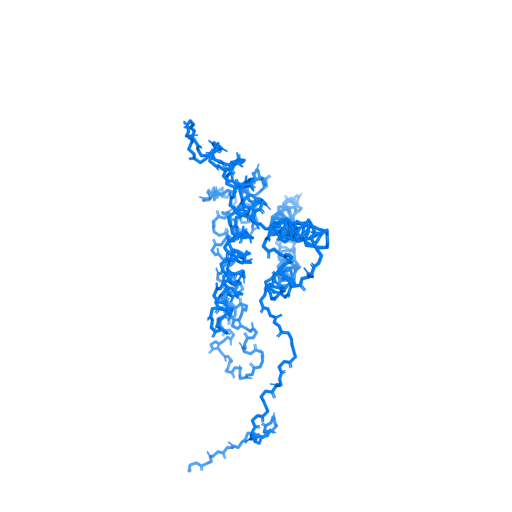TOM 643 O O . SER A 1 80 ? -5.616 1.618 -2.856 1.00 87.50 80 SER A O 1
ATOM 645 N N . PHE A 1 81 ? -6.314 3.577 -3.696 1.00 89.06 81 PHE A N 1
ATOM 646 C CA . PHE A 1 81 ? -7.078 3.968 -2.509 1.00 89.06 81 PHE A CA 1
ATOM 647 C C . PHE A 1 81 ? -8.320 3.107 -2.289 1.00 89.06 81 PHE A C 1
ATOM 649 O O . PHE A 1 81 ? -8.588 2.739 -1.149 1.00 89.06 81 PHE A O 1
ATOM 656 N N . VAL A 1 82 ? -9.042 2.724 -3.345 1.00 88.50 82 VAL A N 1
ATOM 657 C CA . VAL A 1 82 ? -10.172 1.785 -3.242 1.00 88.50 82 VAL A CA 1
ATOM 658 C C . VAL A 1 82 ? -9.698 0.435 -2.707 1.00 88.50 82 VAL A C 1
ATOM 660 O O . VAL A 1 82 ? -10.306 -0.106 -1.786 1.00 88.50 82 VAL A O 1
ATOM 663 N N . MET A 1 83 ? -8.577 -0.084 -3.211 1.00 86.94 83 MET A N 1
ATOM 664 C CA . MET A 1 83 ? -7.976 -1.316 -2.690 1.00 86.94 83 MET A CA 1
ATOM 665 C C . MET A 1 83 ? -7.564 -1.179 -1.220 1.00 86.94 83 MET A C 1
ATOM 667 O O . MET A 1 83 ? -7.827 -2.084 -0.428 1.00 86.94 83 MET A O 1
ATOM 671 N N . GLY A 1 84 ? -6.976 -0.043 -0.835 1.00 87.50 84 GLY A N 1
ATOM 672 C CA . GLY A 1 84 ? -6.641 0.247 0.561 1.00 87.50 84 GLY A CA 1
ATOM 673 C C . GLY A 1 84 ? -7.861 0.319 1.470 1.00 87.50 84 GLY A C 1
ATOM 674 O O . GLY A 1 84 ? -7.850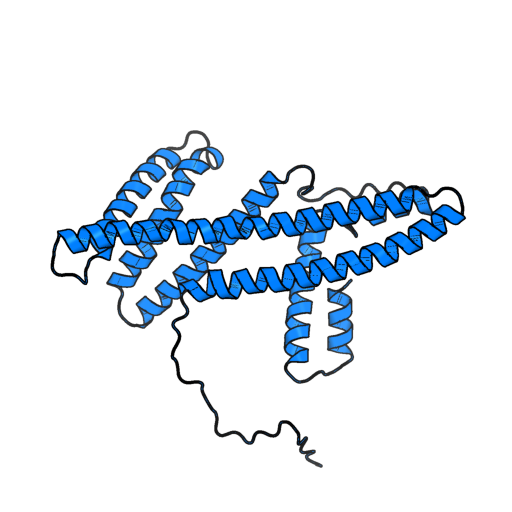 -0.235 2.566 1.00 87.50 84 GLY A O 1
ATOM 675 N N . LEU A 1 85 ? -8.946 0.918 0.988 1.00 88.12 85 LEU A N 1
ATOM 676 C CA . LEU A 1 85 ? -10.212 1.001 1.702 1.00 88.12 85 LEU A CA 1
ATOM 677 C C . LEU A 1 85 ? -10.850 -0.383 1.893 1.00 88.12 85 LEU A C 1
ATOM 679 O O . LEU A 1 85 ? -11.277 -0.707 2.999 1.00 88.12 85 LEU A O 1
ATOM 683 N N . ILE A 1 86 ? -10.873 -1.219 0.849 1.00 89.31 86 ILE A N 1
ATOM 684 C CA . ILE A 1 86 ? -11.339 -2.611 0.948 1.00 89.31 86 ILE A CA 1
ATOM 685 C C . ILE A 1 86 ? -10.507 -3.362 1.992 1.00 89.31 86 ILE A C 1
ATOM 687 O O . ILE A 1 86 ? -11.064 -4.039 2.854 1.00 89.31 86 ILE A O 1
ATOM 691 N N . HIS A 1 87 ? -9.182 -3.216 1.958 1.00 86.50 87 HIS A N 1
ATOM 692 C CA . HIS A 1 87 ? -8.295 -3.896 2.899 1.00 86.50 87 HIS A CA 1
ATOM 693 C C . HIS A 1 87 ? -8.516 -3.430 4.347 1.00 86.50 87 HIS A C 1
ATOM 695 O O . HIS A 1 87 ? -8.576 -4.252 5.264 1.00 86.50 87 HIS A O 1
ATOM 701 N N . LEU A 1 88 ? -8.715 -2.126 4.548 1.00 86.56 88 LEU A N 1
ATOM 702 C CA . LEU A 1 88 ? -9.058 -1.526 5.836 1.00 86.56 88 LEU A CA 1
ATOM 703 C C . LEU A 1 88 ? -10.392 -2.077 6.358 1.00 86.56 88 LEU A C 1
ATOM 705 O O . LEU A 1 88 ? -10.463 -2.507 7.512 1.00 86.56 88 LEU A O 1
ATOM 709 N N . PHE A 1 89 ? -11.427 -2.141 5.514 1.00 86.38 89 PHE A N 1
ATOM 710 C CA . PHE A 1 89 ? -12.710 -2.741 5.882 1.00 86.38 89 PHE A CA 1
ATOM 711 C C . PHE A 1 89 ? -12.552 -4.206 6.286 1.00 86.38 89 PHE A C 1
ATOM 713 O O . PHE A 1 89 ? -12.997 -4.578 7.371 1.00 86.38 89 PHE A O 1
ATOM 720 N N . VAL A 1 90 ? -11.845 -5.026 5.505 1.00 86.69 90 VAL A N 1
ATOM 721 C CA . VAL A 1 90 ? -11.592 -6.430 5.874 1.00 86.69 90 VAL A CA 1
ATOM 722 C C . VAL A 1 90 ? -10.892 -6.527 7.235 1.00 86.69 90 VAL A C 1
ATOM 724 O O . VAL A 1 90 ? -11.328 -7.304 8.083 1.00 86.69 90 VAL A O 1
ATOM 727 N N . GLY A 1 91 ? -9.876 -5.697 7.496 1.00 83.50 91 GLY A N 1
ATOM 728 C CA . GLY A 1 91 ? -9.170 -5.674 8.784 1.00 83.50 91 GLY A CA 1
ATOM 729 C C . GLY A 1 91 ? -10.087 -5.341 9.965 1.00 83.50 91 GLY A C 1
ATOM 730 O O . GLY A 1 91 ? -10.095 -6.048 10.974 1.00 83.50 91 GLY A O 1
ATOM 731 N N . MET A 1 92 ? -10.925 -4.311 9.826 1.00 81.12 92 MET A N 1
ATOM 732 C CA . MET A 1 92 ? -11.927 -3.961 10.843 1.00 81.12 92 MET A CA 1
ATOM 733 C C . MET A 1 92 ? -13.021 -5.028 10.978 1.00 81.12 92 MET A C 1
ATOM 735 O O . MET A 1 92 ? -13.507 -5.273 12.079 1.00 81.12 92 MET A O 1
ATOM 739 N N . GLY A 1 93 ? -13.396 -5.686 9.881 1.00 83.81 93 GLY A N 1
ATOM 740 C CA . GLY A 1 93 ? -14.369 -6.777 9.870 1.00 83.81 93 GLY A CA 1
ATOM 741 C C . GLY A 1 93 ? -13.885 -7.981 10.674 1.00 83.81 93 GLY A C 1
ATOM 742 O O . GLY A 1 93 ? -14.651 -8.543 11.453 1.00 83.81 93 GLY A O 1
ATOM 743 N N . MET A 1 94 ? -12.598 -8.326 10.573 1.00 82.44 94 MET A N 1
ATOM 744 C CA . MET A 1 94 ? -12.005 -9.382 11.399 1.00 82.44 94 MET A CA 1
ATOM 745 C C . MET A 1 94 ? -11.961 -9.007 12.881 1.00 82.44 94 MET A C 1
ATOM 747 O O . MET A 1 94 ? -12.291 -9.843 13.719 1.00 82.44 94 MET A O 1
ATOM 751 N N . LYS A 1 95 ? -11.648 -7.746 13.215 1.00 77.94 95 LYS A N 1
ATOM 752 C CA . LYS A 1 95 ? -11.772 -7.247 14.595 1.00 77.94 95 LYS A CA 1
ATOM 753 C C . LYS A 1 95 ? -13.211 -7.381 15.108 1.00 77.94 95 LYS A C 1
ATOM 755 O O . LYS A 1 95 ? -13.432 -7.837 16.226 1.00 77.94 95 LYS A O 1
ATOM 760 N N . GLY A 1 96 ? -14.192 -7.031 14.275 1.00 77.69 96 GLY A N 1
ATOM 761 C CA . GLY A 1 96 ? -15.613 -7.199 14.586 1.00 77.69 96 GLY A CA 1
ATOM 762 C C . GLY A 1 96 ? -15.987 -8.659 14.829 1.00 77.69 96 GLY A C 1
ATOM 763 O O . GLY A 1 96 ? -16.658 -8.962 15.809 1.00 77.69 96 GLY A O 1
ATOM 764 N N . TYR A 1 97 ? -15.496 -9.573 13.990 1.00 81.25 97 TYR A N 1
ATOM 765 C CA . TYR A 1 97 ? -15.705 -11.010 14.162 1.00 81.25 97 TYR A CA 1
ATOM 766 C C . TYR A 1 97 ? -15.121 -11.534 15.482 1.00 81.25 97 TYR A C 1
ATOM 768 O O . TYR A 1 97 ? -15.781 -12.313 16.168 1.00 81.25 97 TYR A O 1
ATOM 776 N N . MET A 1 98 ? -13.925 -11.082 15.872 1.00 77.25 98 MET A N 1
ATOM 777 C CA . MET A 1 98 ? -13.319 -11.442 17.161 1.00 77.25 98 MET A CA 1
ATOM 778 C C . MET A 1 98 ? -14.176 -10.965 18.341 1.00 77.25 98 MET A C 1
ATOM 780 O O . MET A 1 98 ? -14.541 -11.776 19.183 1.00 77.25 98 MET A O 1
ATOM 784 N N . LEU A 1 99 ? -14.608 -9.700 18.345 1.00 75.12 99 LEU A N 1
ATOM 785 C CA . LEU A 1 99 ? -15.465 -9.137 19.402 1.00 75.12 99 LEU A CA 1
ATOM 786 C C . LEU A 1 99 ? -16.829 -9.839 19.517 1.00 75.12 99 LEU A C 1
ATOM 788 O O . LEU A 1 99 ? -17.349 -10.012 20.619 1.00 75.12 99 LEU A O 1
ATOM 792 N N . ILE A 1 100 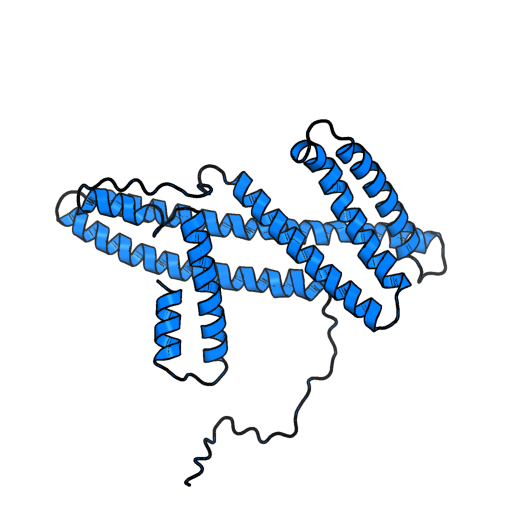? -17.405 -10.258 18.385 1.00 77.25 100 ILE A N 1
ATOM 793 C CA . ILE A 1 100 ? -18.654 -11.033 18.348 1.00 77.25 100 ILE A CA 1
ATOM 794 C C . ILE A 1 100 ? -18.438 -12.428 18.940 1.00 77.25 100 ILE A C 1
ATOM 796 O O . ILE A 1 100 ? -19.255 -12.884 19.739 1.00 77.25 100 ILE A O 1
ATOM 800 N N . ARG A 1 101 ? -17.338 -13.097 18.573 1.00 74.69 101 ARG A N 1
ATOM 801 C CA . ARG A 1 101 ? -16.973 -14.414 19.111 1.00 74.69 101 ARG A CA 1
ATOM 802 C C . ARG A 1 101 ? -16.718 -14.358 20.618 1.00 74.69 101 ARG A C 1
ATOM 804 O O . ARG A 1 101 ? -17.104 -15.280 21.327 1.00 74.69 101 ARG A O 1
ATOM 811 N N . ASP A 1 102 ? -16.114 -13.276 21.095 1.00 75.88 102 ASP A N 1
ATOM 812 C CA . ASP A 1 102 ? -15.735 -13.101 22.497 1.00 75.88 102 ASP A CA 1
ATOM 813 C C . ASP A 1 102 ? -16.909 -12.577 23.366 1.00 75.88 102 ASP A C 1
ATOM 815 O O . ASP A 1 102 ? -16.745 -12.320 24.555 1.00 75.88 102 ASP A O 1
ATOM 819 N N . GLY A 1 103 ? -18.123 -12.462 22.800 1.00 68.62 103 GLY A N 1
ATOM 820 C CA . GLY A 1 103 ? -19.371 -12.192 23.530 1.00 68.62 103 GLY A CA 1
ATOM 821 C C . GLY A 1 103 ? -19.720 -10.712 23.739 1.00 68.62 103 GLY A C 1
ATOM 822 O O . GLY A 1 103 ? -20.776 -10.402 24.291 1.00 68.62 103 GLY A O 1
ATOM 823 N N . HIS A 1 104 ? -18.898 -9.781 23.247 1.00 72.06 104 HIS A N 1
ATOM 824 C CA . HIS A 1 104 ? -19.073 -8.332 23.412 1.00 72.06 104 HIS A CA 1
ATOM 825 C C . HIS A 1 104 ? -19.784 -7.688 22.206 1.00 72.06 104 HIS A C 1
ATOM 827 O O . HIS A 1 104 ? -19.259 -6.806 21.523 1.00 72.06 104 HIS A O 1
ATOM 833 N N . LEU A 1 105 ? -21.026 -8.115 21.942 1.00 61.59 105 LEU A N 1
ATOM 834 C CA . LEU A 1 105 ? -21.824 -7.679 20.779 1.00 61.59 105 LEU A CA 1
ATOM 835 C C . LEU A 1 105 ? -22.067 -6.160 20.726 1.00 61.59 105 LEU A C 1
ATOM 837 O O . LEU A 1 105 ? -22.053 -5.563 19.647 1.00 61.59 105 LEU A O 1
ATOM 841 N N . GLY A 1 106 ? -22.271 -5.526 21.886 1.00 61.03 106 GLY A N 1
ATOM 842 C CA . GLY A 1 106 ? -22.470 -4.076 21.976 1.00 61.03 106 GLY A CA 1
ATOM 843 C C . GLY A 1 106 ? -21.222 -3.279 21.589 1.00 61.03 106 GLY A C 1
ATOM 844 O O . GLY A 1 106 ? -21.326 -2.221 20.969 1.00 61.03 106 GLY A O 1
ATOM 845 N N . ASP A 1 107 ? -20.038 -3.814 21.884 1.00 63.50 107 ASP A N 1
ATOM 846 C CA . ASP A 1 107 ? -18.766 -3.170 21.561 1.00 63.50 107 ASP A CA 1
ATOM 847 C C . ASP A 1 107 ? -18.401 -3.389 20.093 1.00 63.50 107 ASP A C 1
ATOM 849 O O . ASP A 1 107 ? -17.947 -2.458 19.436 1.00 63.50 107 ASP A O 1
ATOM 853 N N . ALA A 1 108 ? -18.740 -4.544 19.514 1.00 64.94 108 ALA A N 1
ATOM 854 C CA . ALA A 1 108 ? -18.614 -4.768 18.075 1.00 64.94 108 ALA A CA 1
ATOM 855 C C . ALA A 1 108 ? -19.447 -3.768 17.247 1.00 64.94 108 ALA A C 1
ATOM 857 O O . ALA A 1 108 ? -18.942 -3.180 16.289 1.00 64.94 108 ALA A O 1
ATOM 858 N N . PHE A 1 109 ? -20.710 -3.515 17.609 1.00 70.44 109 PHE A N 1
ATOM 859 C CA . PHE A 1 109 ? -21.553 -2.589 16.842 1.00 70.44 109 PHE A CA 1
ATOM 860 C C . PHE A 1 109 ? -21.120 -1.122 16.997 1.00 70.44 109 PHE A C 1
ATOM 862 O O . PHE A 1 109 ? -21.066 -0.384 16.013 1.00 70.44 109 PHE A O 1
ATOM 869 N N . MET A 1 110 ? -20.775 -0.688 18.211 1.00 63.50 110 MET A N 1
ATOM 870 C CA . MET A 1 110 ? -20.360 0.700 18.451 1.00 63.50 110 MET A CA 1
ATOM 871 C C . MET A 1 110 ? -18.916 0.988 18.034 1.00 63.50 110 MET A C 1
ATOM 873 O O . MET A 1 110 ? -18.642 2.104 17.611 1.00 63.50 110 MET A O 1
ATOM 877 N N . ASP A 1 111 ? -18.000 0.025 18.084 1.00 67.44 111 ASP A N 1
ATOM 878 C CA . ASP A 1 111 ? -16.592 0.286 17.761 1.00 67.44 111 ASP A CA 1
ATOM 879 C C . ASP A 1 111 ? -16.226 -0.139 16.338 1.00 67.44 111 ASP A C 1
ATOM 881 O O . ASP A 1 111 ? -15.301 0.417 15.759 1.00 67.44 111 ASP A O 1
ATOM 885 N N . VAL A 1 112 ? -16.943 -1.087 15.733 1.00 71.38 112 VAL A N 1
ATOM 886 C CA . VAL A 1 112 ? -16.739 -1.444 14.320 1.00 71.38 112 VAL A CA 1
ATOM 887 C C . VAL A 1 112 ? -17.825 -0.805 13.464 1.00 71.38 112 VAL A C 1
ATOM 889 O O . VAL A 1 112 ? -17.506 -0.080 12.525 1.00 71.38 112 VAL A O 1
ATOM 892 N N . GLY A 1 113 ? -19.100 -0.964 13.822 1.00 74.75 113 GLY A N 1
ATOM 893 C CA . GLY A 1 113 ? -20.219 -0.408 13.050 1.00 74.75 113 GLY A CA 1
ATOM 894 C C . GLY A 1 113 ? -20.180 1.119 12.910 1.00 74.75 113 GLY A C 1
ATOM 895 O O . GLY A 1 113 ? -20.314 1.629 11.797 1.00 74.75 113 GLY A O 1
ATOM 896 N N . LEU A 1 114 ? -19.922 1.868 13.991 1.00 75.88 114 LEU A N 1
ATOM 897 C CA . LEU A 1 114 ? -19.833 3.336 13.900 1.00 75.88 114 LEU A CA 1
ATOM 898 C C . LEU A 1 114 ? -18.606 3.810 13.113 1.00 75.88 114 LEU A C 1
ATOM 900 O O . LEU A 1 114 ? -18.712 4.795 12.388 1.00 75.88 114 LEU A O 1
ATOM 904 N N . TRP A 1 115 ? -17.473 3.103 13.186 1.00 79.06 115 TRP A N 1
ATOM 905 C CA . TRP A 1 115 ? -16.297 3.411 12.363 1.00 79.06 115 TRP A CA 1
ATOM 906 C C . TRP A 1 115 ? -16.535 3.125 10.878 1.00 79.06 115 TRP A C 1
ATOM 908 O O . TRP A 1 115 ? -16.134 3.923 10.033 1.00 79.06 115 TRP A O 1
ATOM 918 N N . TYR A 1 116 ? -17.252 2.047 10.550 1.00 80.62 116 TYR A N 1
ATOM 919 C CA . TYR A 1 116 ? -17.705 1.771 9.185 1.00 80.62 116 TYR A CA 1
ATOM 920 C C . TYR A 1 116 ? -18.587 2.904 8.646 1.00 80.62 116 TYR A C 1
ATOM 922 O O . TYR A 1 116 ? -18.310 3.435 7.571 1.00 80.62 116 TYR A O 1
ATOM 930 N N . LEU A 1 117 ? -19.605 3.325 9.405 1.00 78.88 117 LEU A N 1
ATOM 931 C CA . LEU A 1 117 ? -20.495 4.425 9.007 1.00 78.88 117 LEU A CA 1
ATOM 932 C C . LEU A 1 117 ? -19.738 5.755 8.883 1.00 78.88 117 LEU A C 1
ATOM 934 O O . LEU A 1 117 ? -19.992 6.528 7.959 1.00 78.88 117 LEU A O 1
ATOM 938 N N . PHE A 1 118 ? -18.776 6.001 9.772 1.00 80.25 118 PHE A N 1
ATOM 939 C CA . PHE A 1 118 ? -17.964 7.213 9.776 1.00 80.25 118 PHE A CA 1
ATOM 940 C C . PHE A 1 118 ? -16.942 7.276 8.634 1.00 80.25 118 PHE A C 1
ATOM 942 O O . PHE A 1 118 ? -16.634 8.371 8.183 1.00 80.25 118 PHE A O 1
ATOM 949 N N . ILE A 1 119 ? -16.435 6.144 8.133 1.00 82.62 119 ILE A N 1
ATOM 950 C CA . ILE A 1 119 ? -15.538 6.107 6.962 1.00 82.62 119 ILE A CA 1
ATOM 951 C C . ILE A 1 119 ? -16.340 6.168 5.655 1.00 82.62 119 ILE A C 1
ATOM 953 O O . ILE A 1 119 ? -15.945 6.860 4.718 1.00 82.62 119 ILE A O 1
ATOM 957 N N . ILE A 1 120 ? -17.490 5.491 5.590 1.00 81.75 120 ILE A N 1
ATOM 958 C CA . ILE A 1 120 ? -18.370 5.502 4.410 1.00 81.75 120 ILE A CA 1
ATOM 959 C C . ILE A 1 120 ? -19.008 6.885 4.203 1.00 81.75 120 ILE A C 1
ATOM 961 O O . ILE A 1 120 ? -19.161 7.323 3.063 1.00 81.75 120 ILE A O 1
ATOM 965 N N . GLY A 1 121 ? -19.343 7.602 5.280 1.00 80.38 121 GLY A N 1
ATOM 966 C CA . GLY A 1 121 ? -19.982 8.920 5.224 1.00 80.38 121 GLY A CA 1
ATOM 967 C C . GLY A 1 121 ? -19.228 9.963 4.376 1.00 80.38 121 GLY A C 1
ATOM 968 O O . GLY A 1 121 ? -19.811 10.475 3.417 1.00 80.38 121 GLY A O 1
ATOM 969 N N . PRO A 1 122 ? -17.942 10.255 4.651 1.00 79.56 122 PRO A N 1
ATOM 970 C CA . PRO A 1 122 ? -17.128 11.178 3.862 1.00 79.56 122 PRO A CA 1
ATOM 971 C C . PRO A 1 122 ? -16.948 10.735 2.411 1.00 79.56 122 PRO A C 1
ATOM 973 O O . PRO A 1 122 ? -16.928 11.575 1.516 1.00 79.56 122 PRO A O 1
ATOM 976 N N . ILE A 1 123 ? -16.861 9.425 2.158 1.00 79.81 123 ILE A N 1
ATOM 977 C CA . ILE A 1 123 ? -16.748 8.884 0.798 1.00 79.81 123 ILE A CA 1
ATOM 978 C C . ILE A 1 123 ? -18.032 9.159 0.017 1.00 79.81 123 ILE A C 1
ATOM 980 O O . ILE A 1 123 ? -17.967 9.667 -1.095 1.00 79.81 123 ILE A O 1
ATOM 984 N N . LEU A 1 124 ? -19.200 8.898 0.605 1.00 77.25 124 LEU A N 1
ATOM 985 C CA . LEU A 1 124 ? -20.488 9.226 -0.013 1.00 77.25 124 LEU A CA 1
ATOM 986 C C . LEU A 1 124 ? -20.693 10.736 -0.162 1.00 77.25 124 LEU A C 1
ATOM 988 O O . LEU A 1 124 ? -21.337 11.174 -1.110 1.00 77.25 124 LEU A O 1
ATOM 992 N N . TRP A 1 125 ? -20.137 11.541 0.743 1.00 77.31 125 TRP A N 1
ATOM 993 C CA . TRP A 1 125 ? -20.215 12.995 0.653 1.00 77.31 125 TRP A CA 1
ATOM 994 C C . TRP A 1 125 ? -19.362 13.559 -0.494 1.00 77.31 125 TRP A C 1
ATOM 996 O O . TRP A 1 125 ? -19.850 14.390 -1.254 1.00 77.31 125 TRP A O 1
ATOM 1006 N N . ILE A 1 126 ? -18.118 13.095 -0.642 1.00 74.94 126 ILE A N 1
ATOM 1007 C CA . ILE A 1 126 ? -17.160 13.609 -1.636 1.00 74.94 126 ILE A CA 1
ATOM 1008 C C . ILE A 1 126 ? -17.358 12.946 -3.005 1.00 74.94 126 ILE A C 1
ATOM 1010 O O . ILE A 1 126 ? -17.318 13.621 -4.028 1.00 74.94 126 ILE A O 1
ATOM 1014 N N . ALA A 1 127 ? -17.572 11.631 -3.034 1.00 71.69 127 ALA A N 1
ATOM 1015 C CA . ALA A 1 127 ? -17.670 10.844 -4.263 1.00 71.69 127 ALA A CA 1
ATOM 1016 C C . ALA A 1 127 ? -19.116 10.509 -4.665 1.00 71.69 127 ALA A C 1
ATOM 1018 O O . ALA A 1 127 ? -19.323 9.953 -5.738 1.00 71.69 127 ALA A O 1
ATOM 1019 N N . GLY A 1 128 ? -20.129 10.848 -3.858 1.00 68.88 128 GLY A N 1
ATOM 1020 C CA . GLY A 1 128 ? -21.531 10.534 -4.170 1.00 68.88 128 GLY A CA 1
ATOM 1021 C C . GLY A 1 128 ? -22.016 11.140 -5.487 1.00 68.88 128 GLY A C 1
ATOM 1022 O O . GLY A 1 128 ? -22.733 10.476 -6.232 1.00 68.88 128 GLY A O 1
ATOM 1023 N N . ASP A 1 129 ? -21.556 12.352 -5.807 1.00 63.41 129 ASP A N 1
ATOM 1024 C CA . ASP A 1 129 ? -21.886 13.037 -7.064 1.00 63.41 129 ASP A CA 1
ATOM 1025 C C . ASP A 1 129 ? -21.177 12.409 -8.279 1.00 63.41 129 ASP A C 1
ATOM 1027 O O . ASP A 1 129 ? -21.703 12.397 -9.388 1.00 63.41 129 ASP A O 1
ATOM 1031 N N . MET A 1 130 ? -20.009 11.795 -8.054 1.00 65.12 130 MET A N 1
ATOM 1032 C CA . MET A 1 130 ? -19.255 11.069 -9.081 1.00 65.12 130 MET A CA 1
ATOM 1033 C C . MET A 1 130 ? -19.857 9.685 -9.384 1.00 65.12 130 MET A C 1
ATOM 1035 O O . MET A 1 130 ? -19.656 9.159 -10.475 1.00 65.12 130 MET A O 1
ATOM 1039 N N . ILE A 1 131 ? -20.587 9.086 -8.433 1.00 65.12 131 ILE A N 1
ATOM 1040 C CA . ILE A 1 131 ? -21.196 7.754 -8.579 1.00 65.12 131 ILE A CA 1
ATOM 1041 C C . ILE A 1 131 ? -22.582 7.855 -9.233 1.00 65.12 131 ILE A C 1
ATOM 1043 O O . ILE A 1 131 ? -22.863 7.108 -10.169 1.00 65.12 131 ILE A O 1
ATOM 1047 N N . ILE A 1 132 ? -23.450 8.765 -8.765 1.00 68.06 132 ILE A N 1
ATOM 1048 C CA . ILE A 1 132 ? -24.765 9.040 -9.375 1.00 68.06 132 ILE A CA 1
ATOM 1049 C C . ILE A 1 132 ? -25.004 10.561 -9.386 1.00 68.06 132 ILE A C 1
ATOM 1051 O O . ILE A 1 132 ? -25.419 11.116 -8.357 1.00 68.06 132 ILE A O 1
ATOM 1055 N N . PRO A 1 133 ? -24.809 11.227 -10.539 1.00 65.50 133 PRO A N 1
ATOM 1056 C CA . PRO A 1 133 ? -25.067 12.656 -10.684 1.00 65.50 133 PRO A CA 1
ATOM 1057 C C . PRO A 1 133 ? -26.532 12.991 -10.366 1.00 65.50 133 PRO A C 1
ATOM 1059 O O . PRO A 1 133 ? -27.448 12.356 -10.892 1.00 65.50 133 PRO A O 1
ATOM 1062 N N . GLY A 1 134 ? -26.768 13.980 -9.500 1.00 66.44 134 GLY A N 1
ATOM 1063 C CA . GLY A 1 134 ? -28.121 14.452 -9.148 1.00 66.44 134 GLY A CA 1
ATOM 1064 C C . GLY A 1 134 ? -28.860 13.642 -8.073 1.00 66.44 134 GLY A C 1
ATOM 1065 O O . GLY A 1 134 ? -30.036 13.890 -7.807 1.00 66.44 134 GLY A O 1
ATOM 1066 N N . SER A 1 135 ? -28.194 12.684 -7.430 1.00 72.25 135 SER A N 1
ATOM 1067 C CA . SER A 1 135 ? -28.765 11.913 -6.322 1.00 72.25 135 SER A CA 1
ATOM 1068 C C . SER A 1 135 ? -28.632 12.635 -4.967 1.00 72.25 135 SER A C 1
ATOM 1070 O O . SER A 1 135 ? -27.702 13.415 -4.761 1.00 72.25 135 SER A O 1
ATOM 1072 N N . PRO A 1 136 ? -29.490 12.337 -3.970 1.00 73.00 136 PRO A N 1
ATOM 1073 C CA . PRO A 1 136 ? -29.334 12.852 -2.606 1.00 73.00 136 PRO A CA 1
ATOM 1074 C C . PRO A 1 136 ? -28.184 12.181 -1.823 1.00 73.00 136 PRO A C 1
ATOM 1076 O O . PRO A 1 136 ? -28.048 12.415 -0.620 1.00 73.00 136 PRO A O 1
ATOM 1079 N N . LEU A 1 137 ? -27.344 11.360 -2.471 1.00 73.06 137 LEU A N 1
ATOM 1080 C CA . LEU A 1 137 ? -26.233 10.627 -1.848 1.00 73.06 137 LEU A CA 1
ATOM 1081 C C . LEU A 1 137 ? -25.250 11.538 -1.088 1.00 73.06 137 LEU A C 1
ATOM 1083 O O . LEU A 1 137 ? -24.928 11.199 0.054 1.00 73.06 137 LEU A O 1
ATOM 1087 N N . PRO A 1 138 ? -24.836 12.712 -1.609 1.00 76.25 138 PRO A N 1
ATOM 1088 C CA . PRO A 1 138 ? -23.945 13.607 -0.870 1.00 76.25 138 PRO A CA 1
ATOM 1089 C C . PRO A 1 138 ? -24.584 14.191 0.398 1.00 76.25 138 PRO A C 1
ATOM 1091 O O . PRO A 1 138 ? -23.915 14.367 1.419 1.00 76.25 138 PRO A O 1
ATOM 1094 N N . VAL A 1 139 ? -25.896 14.458 0.365 1.00 76.50 139 VAL A N 1
ATOM 1095 C CA . VAL A 1 139 ? -26.653 14.976 1.517 1.00 76.50 139 VAL A CA 1
ATOM 1096 C C . VAL A 1 139 ? -26.790 13.895 2.587 1.00 76.50 139 VAL A C 1
ATOM 1098 O O . VAL A 1 139 ? -26.549 14.163 3.765 1.00 76.50 139 VAL A O 1
ATOM 1101 N N . ILE A 1 140 ? -27.102 12.663 2.176 1.00 77.75 140 ILE A N 1
ATOM 1102 C CA . ILE A 1 140 ? -27.145 11.493 3.063 1.00 77.75 140 ILE A CA 1
ATOM 1103 C C . ILE A 1 140 ? -25.763 11.252 3.683 1.00 77.75 140 ILE A C 1
ATOM 1105 O O . ILE A 1 140 ? -25.668 11.078 4.895 1.00 77.75 140 ILE A O 1
ATOM 1109 N N . GLY A 1 141 ? -24.689 11.323 2.890 1.00 76.62 141 GLY A N 1
ATOM 1110 C CA . GLY A 1 141 ? -23.308 11.167 3.358 1.00 76.62 141 GLY A CA 1
ATOM 1111 C C . GLY A 1 141 ? -22.918 12.193 4.423 1.00 76.62 141 GLY A C 1
ATOM 1112 O O . GLY A 1 141 ? -22.350 11.829 5.456 1.00 76.62 141 GLY A O 1
ATOM 1113 N N . LYS A 1 142 ? -23.297 13.465 4.242 1.00 77.88 142 LYS A N 1
ATOM 1114 C CA . LYS A 1 142 ? -23.061 14.526 5.235 1.00 77.88 142 LYS A CA 1
ATOM 1115 C C . LYS A 1 142 ? -23.745 14.223 6.571 1.00 77.88 142 LYS A C 1
ATOM 1117 O O . LYS A 1 142 ? -23.091 14.255 7.613 1.00 77.88 142 LYS A O 1
ATOM 1122 N N . TRP A 1 143 ? -25.041 13.908 6.553 1.00 79.06 143 TRP A N 1
ATOM 1123 C CA . TRP A 1 143 ? -25.793 13.600 7.776 1.00 79.06 143 TRP A CA 1
ATOM 1124 C C . TRP A 1 143 ? -25.316 12.313 8.446 1.00 79.06 143 TRP A C 1
ATOM 1126 O O . TRP A 1 143 ? -25.195 12.274 9.669 1.00 79.06 143 TRP A O 1
ATOM 1136 N N . LEU A 1 144 ? -24.970 11.297 7.655 1.00 81.19 144 LEU A N 1
ATOM 1137 C CA . LEU A 1 144 ? -24.412 10.043 8.145 1.00 81.19 144 LEU A CA 1
ATOM 1138 C C . LEU A 1 144 ? -23.074 10.259 8.856 1.00 81.19 144 LEU A C 1
ATOM 1140 O O . LEU A 1 144 ? -22.864 9.725 9.940 1.00 81.19 144 LEU A O 1
ATOM 1144 N N . THR A 1 145 ? -22.196 11.089 8.287 1.00 79.50 145 THR A N 1
ATOM 1145 C CA . THR A 1 145 ? -20.895 11.419 8.889 1.00 79.50 145 THR A CA 1
ATOM 1146 C C . THR A 1 145 ? -21.073 12.127 10.229 1.00 79.50 145 THR A C 1
ATOM 1148 O O . THR A 1 145 ? -20.410 11.780 11.202 1.00 79.50 145 THR A O 1
ATOM 1151 N N . ILE A 1 146 ? -21.993 13.094 10.303 1.00 78.56 146 ILE A N 1
ATOM 1152 C CA . ILE A 1 146 ? -22.280 13.838 11.537 1.00 78.56 146 ILE A CA 1
ATOM 1153 C C . ILE A 1 146 ? -22.878 12.905 12.598 1.00 78.56 146 ILE A C 1
ATOM 1155 O O . ILE A 1 146 ? -22.427 12.909 13.742 1.00 78.56 146 ILE A O 1
ATOM 1159 N N . ALA A 1 147 ? -23.843 12.063 12.222 1.00 79.06 147 ALA A N 1
ATOM 1160 C CA . ALA A 1 147 ? -24.455 11.095 13.128 1.00 79.06 147 ALA A CA 1
ATOM 1161 C C . ALA A 1 147 ? -23.440 10.059 13.638 1.00 79.06 147 ALA A C 1
ATOM 1163 O O . ALA A 1 147 ? -23.414 9.761 14.831 1.00 79.06 147 ALA A O 1
ATOM 1164 N N . ALA A 1 148 ? -22.564 9.555 12.766 1.00 76.88 148 ALA A N 1
ATOM 1165 C CA . ALA A 1 148 ? -21.519 8.606 13.135 1.00 76.88 148 ALA A CA 1
ATOM 1166 C C . ALA A 1 148 ? -20.434 9.253 14.012 1.00 76.88 148 ALA A C 1
ATOM 1168 O O . ALA A 1 148 ? -19.987 8.629 14.970 1.00 76.88 148 ALA A O 1
ATOM 1169 N N . ALA A 1 149 ? -20.068 10.516 13.761 1.00 75.81 149 ALA A N 1
ATOM 1170 C CA . ALA A 1 149 ? -19.140 11.269 14.606 1.00 75.81 149 ALA A CA 1
ATOM 1171 C C . ALA A 1 149 ? -19.701 11.474 16.020 1.00 75.81 149 ALA A C 1
ATOM 1173 O O . ALA A 1 149 ? -19.012 11.224 17.007 1.00 75.81 149 ALA A O 1
ATOM 1174 N N . ILE A 1 150 ? -20.969 11.884 16.121 1.00 75.00 150 ILE A N 1
ATOM 1175 C CA . ILE A 1 150 ? -21.667 12.041 17.404 1.00 75.00 150 ILE A CA 1
ATOM 1176 C C . ILE A 1 150 ? -21.780 10.687 18.111 1.00 75.00 150 ILE A C 1
ATOM 1178 O O . ILE A 1 150 ? -21.498 10.594 19.305 1.00 75.00 150 ILE A O 1
ATOM 1182 N N . GLY A 1 151 ? -22.122 9.630 17.368 1.00 72.19 151 GLY A N 1
ATOM 1183 C CA . GLY A 1 151 ? -22.128 8.257 17.856 1.00 72.19 151 GLY A CA 1
ATOM 1184 C C . GLY A 1 151 ? -20.784 7.878 18.466 1.00 72.19 151 GLY A C 1
ATOM 1185 O O . GLY A 1 151 ? -20.741 7.533 19.639 1.00 72.19 151 GLY A O 1
ATOM 1186 N N . LEU A 1 152 ? -19.681 8.014 17.726 1.00 73.31 152 LEU A N 1
ATOM 1187 C CA . LEU A 1 152 ? -18.332 7.688 18.207 1.00 73.31 152 LEU A CA 1
ATOM 1188 C C . LEU A 1 152 ? -17.958 8.478 19.467 1.00 73.31 152 LEU A C 1
ATOM 1190 O O . LEU A 1 152 ? -17.440 7.904 20.424 1.00 73.31 152 LEU A O 1
ATOM 1194 N N . VAL A 1 153 ? -18.270 9.774 19.519 1.00 73.19 153 VAL A N 1
ATOM 1195 C CA . VAL A 1 153 ? -17.960 10.613 20.688 1.00 73.19 153 VAL A CA 1
ATOM 1196 C C . VAL A 1 153 ? -18.740 10.173 21.932 1.00 73.19 153 VAL A C 1
ATOM 1198 O O . VAL A 1 153 ? -18.198 10.178 23.038 1.00 73.19 153 VAL A O 1
ATOM 1201 N N . LEU A 1 154 ? -19.999 9.760 21.774 1.00 67.00 154 LEU A N 1
ATOM 1202 C CA . LEU A 1 154 ? -20.848 9.330 22.889 1.00 67.00 154 LEU A CA 1
ATOM 1203 C C . LEU A 1 154 ? -20.529 7.909 23.378 1.00 67.00 154 LEU A C 1
ATOM 1205 O O . LEU A 1 154 ? -20.741 7.600 24.557 1.00 67.00 154 LEU A O 1
ATOM 1209 N N . THR A 1 155 ? -20.024 7.047 22.497 1.00 66.12 155 THR A N 1
ATOM 1210 C CA . THR A 1 155 ? -19.873 5.605 22.738 1.00 66.12 155 THR A CA 1
ATOM 1211 C C . THR A 1 155 ? -18.459 5.223 23.171 1.00 66.12 155 THR A C 1
ATOM 1213 O O . THR A 1 155 ? -18.302 4.297 23.962 1.00 66.12 155 THR A O 1
ATOM 1216 N N . GLN A 1 156 ? -17.428 5.964 22.764 1.00 58.88 156 GLN A N 1
ATOM 1217 C CA . GLN A 1 156 ? -16.022 5.618 23.032 1.00 58.88 156 GLN A CA 1
ATOM 1218 C C . GLN A 1 156 ? -15.536 5.937 24.460 1.00 58.88 156 GLN A C 1
ATOM 1220 O O . GLN A 1 156 ? -14.471 5.484 24.867 1.00 58.88 156 GLN A O 1
ATOM 1225 N N . GLY A 1 157 ? -16.308 6.668 25.270 1.00 53.12 157 GLY A N 1
ATOM 1226 C CA . GLY A 1 157 ? -15.937 6.982 26.658 1.00 53.12 157 GLY A CA 1
ATOM 1227 C C . GLY A 1 157 ? -16.695 6.186 27.730 1.00 53.12 157 GLY A C 1
ATOM 1228 O O . GLY A 1 157 ? -16.876 6.678 28.842 1.00 53.12 157 GLY A O 1
ATOM 1229 N N . ARG A 1 158 ? -17.168 4.973 27.408 1.00 54.12 158 ARG A N 1
ATOM 1230 C CA . ARG A 1 158 ? -17.941 4.097 28.317 1.00 54.12 158 ARG A CA 1
ATOM 1231 C C . ARG A 1 158 ? -17.171 3.622 29.560 1.00 54.12 158 ARG A C 1
ATOM 1233 O O . ARG A 1 158 ? -17.799 3.355 30.574 1.00 54.12 158 ARG A O 1
ATOM 1240 N N . ALA A 1 159 ? -15.840 3.579 29.514 1.00 51.66 159 ALA A N 1
ATOM 1241 C CA . ALA A 1 159 ? -15.002 3.067 30.605 1.00 51.66 159 ALA A CA 1
ATOM 1242 C C . ALA A 1 159 ? -14.544 4.128 31.635 1.00 51.66 159 ALA A C 1
ATOM 1244 O O . ALA A 1 159 ? -13.711 3.823 32.487 1.00 51.66 159 ALA A O 1
ATOM 1245 N N . LYS A 1 160 ? -15.010 5.388 31.559 1.00 50.97 160 LYS A N 1
ATOM 1246 C CA . LYS A 1 160 ? -14.568 6.468 32.468 1.00 50.97 160 LYS A CA 1
ATOM 1247 C C . LYS A 1 160 ? -15.743 7.175 33.146 1.00 50.97 160 LYS A C 1
ATOM 1249 O O . LYS A 1 160 ? -16.663 7.630 32.480 1.00 50.97 160 LYS A O 1
ATOM 1254 N N . GLU A 1 161 ? -15.642 7.343 34.465 1.00 48.69 161 GLU A N 1
ATOM 1255 C CA . GLU A 1 161 ? -16.728 7.824 35.338 1.00 48.69 161 GLU A CA 1
ATOM 1256 C C . GLU A 1 161 ? -17.109 9.310 35.154 1.00 48.69 161 GLU A C 1
ATOM 1258 O O . GLU A 1 161 ? -18.235 9.697 35.451 1.00 48.69 161 GLU A O 1
ATOM 1263 N N . ASN A 1 162 ? -16.226 10.155 34.597 1.00 54.81 162 ASN A N 1
ATOM 1264 C CA . ASN A 1 162 ? -16.503 11.590 34.424 1.00 54.81 162 ASN A CA 1
ATOM 1265 C C . ASN A 1 162 ? -16.967 11.926 32.998 1.00 54.81 162 ASN A C 1
ATOM 1267 O O . ASN A 1 162 ? -16.229 11.688 32.041 1.00 54.81 162 ASN A O 1
ATOM 1271 N N . ILE A 1 163 ? -18.104 12.623 32.867 1.00 61.31 163 ILE A N 1
ATOM 1272 C CA . ILE A 1 163 ? -18.671 13.145 31.600 1.00 61.31 163 ILE A CA 1
ATOM 1273 C C . ILE A 1 163 ? -17.635 13.905 30.753 1.00 61.31 163 ILE A C 1
ATOM 1275 O O . ILE A 1 163 ? -17.566 13.725 29.539 1.00 61.31 163 ILE A O 1
ATOM 1279 N N . ILE A 1 164 ? -16.766 14.694 31.392 1.00 67.12 164 ILE A N 1
ATOM 1280 C CA . ILE A 1 164 ? -15.699 15.440 30.707 1.00 67.12 164 ILE A CA 1
ATOM 1281 C C . ILE A 1 164 ? -14.617 14.490 30.167 1.00 67.12 164 ILE A C 1
ATOM 1283 O O . ILE A 1 164 ? -14.188 14.623 29.025 1.00 67.12 164 ILE A O 1
ATOM 1287 N N . LYS A 1 165 ? -14.208 13.475 30.941 1.00 62.41 165 LYS A N 1
ATOM 1288 C CA . LYS A 1 165 ? -13.244 12.457 30.481 1.00 62.41 165 LYS A CA 1
ATOM 1289 C C . LYS A 1 165 ? -13.848 11.558 29.390 1.00 62.41 165 LYS A C 1
ATOM 1291 O O . LYS A 1 165 ? -13.109 11.104 28.516 1.00 62.41 165 LYS A O 1
ATOM 1296 N N . LYS A 1 166 ? -15.167 11.337 29.409 1.00 65.56 166 LYS A N 1
ATOM 1297 C CA . LYS A 1 166 ? -15.935 10.632 28.371 1.00 65.56 166 LYS A CA 1
ATOM 1298 C C . LYS A 1 166 ? -15.965 11.417 27.054 1.00 65.56 166 LYS A C 1
ATOM 1300 O O . LYS A 1 166 ? -15.647 10.851 26.017 1.00 65.56 166 LYS A O 1
ATOM 1305 N N . LEU A 1 167 ? -16.221 12.725 27.098 1.00 66.06 167 LEU A N 1
ATOM 1306 C CA . LEU A 1 167 ? -16.147 13.587 25.911 1.00 66.06 167 LEU A CA 1
ATOM 1307 C C . LEU A 1 167 ? -14.721 13.712 25.361 1.00 66.06 167 LEU A C 1
ATOM 1309 O O . LEU A 1 167 ? -14.522 13.584 24.157 1.00 66.06 167 LEU A O 1
ATOM 1313 N N . ILE A 1 168 ? -13.719 13.893 26.227 1.00 72.62 168 ILE A N 1
ATOM 1314 C CA . ILE A 1 168 ? -12.312 13.978 25.801 1.00 72.62 168 ILE A CA 1
ATOM 1315 C C . ILE A 1 168 ? -11.857 12.669 25.147 1.00 72.62 168 ILE A C 1
ATOM 1317 O O . ILE A 1 168 ? -11.213 12.709 24.105 1.00 72.62 168 ILE A O 1
ATOM 1321 N N . SER A 1 169 ? -12.206 11.510 25.716 1.00 66.06 169 SER A N 1
ATOM 1322 C CA . SER A 1 169 ? -11.889 10.212 25.097 1.00 66.06 169 SER A CA 1
ATOM 1323 C C . SER A 1 169 ? -12.645 9.979 23.791 1.00 66.06 169 SER A C 1
ATOM 1325 O O . SER A 1 169 ? -12.057 9.436 22.864 1.00 66.06 169 SER A O 1
ATOM 1327 N N . GLY A 1 170 ? -13.885 10.459 23.668 1.00 68.12 170 GLY A N 1
ATOM 1328 C CA . GLY A 1 170 ? -14.629 10.456 22.408 1.00 68.12 170 GLY A CA 1
ATOM 1329 C C . GLY A 1 170 ? -13.969 11.296 21.308 1.00 68.12 170 GLY A C 1
ATOM 1330 O O . GLY A 1 170 ? -13.813 10.833 20.182 1.00 68.12 170 GLY A O 1
ATOM 1331 N N . VAL A 1 171 ? -13.506 12.506 21.633 1.00 73.31 171 VAL A N 1
ATOM 1332 C CA . VAL A 1 171 ? -12.749 13.354 20.691 1.00 73.31 171 VAL A CA 1
ATOM 1333 C C . VAL A 1 171 ? -11.387 12.736 20.358 1.00 73.31 171 VAL A C 1
ATOM 1335 O O . VAL A 1 171 ? -10.948 12.777 19.211 1.00 73.31 171 VAL A O 1
ATOM 1338 N N . LEU A 1 172 ? -10.725 12.108 21.331 1.00 71.19 172 LEU A N 1
ATOM 1339 C CA . LEU A 1 172 ? -9.453 11.420 21.107 1.00 71.19 172 LEU A CA 1
ATOM 1340 C C . LEU A 1 172 ? -9.629 10.152 20.258 1.00 71.19 172 LEU A C 1
ATOM 1342 O O . LEU A 1 172 ? -8.763 9.835 19.451 1.00 71.19 172 LEU A O 1
ATOM 13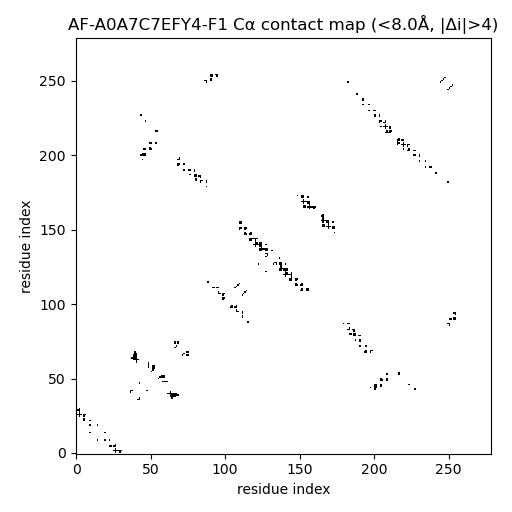46 N N . ALA A 1 173 ? -10.771 9.471 20.362 1.00 70.38 173 ALA A N 1
ATOM 1347 C CA . ALA A 1 173 ? -11.124 8.382 19.460 1.00 70.38 173 ALA A CA 1
ATOM 1348 C C . ALA A 1 173 ? -11.291 8.892 18.023 1.00 70.38 173 ALA A C 1
ATOM 1350 O O . ALA A 1 173 ? -10.765 8.269 17.105 1.00 70.38 173 ALA A O 1
ATOM 1351 N N . LEU A 1 174 ? -11.906 10.066 17.815 1.00 74.94 174 LEU A N 1
ATOM 1352 C CA . LEU A 1 174 ? -11.952 10.691 16.487 1.00 74.94 174 LEU A CA 1
ATOM 1353 C C . LEU A 1 174 ? -10.554 10.981 15.929 1.00 74.94 174 LEU A C 1
ATOM 1355 O O . LEU A 1 174 ? -10.373 10.876 14.722 1.00 74.94 174 LEU A O 1
ATOM 1359 N N . TYR A 1 175 ? -9.545 11.257 16.765 1.00 77.81 175 TYR A N 1
ATOM 1360 C CA . TYR A 1 175 ? -8.157 11.388 16.298 1.00 77.81 175 TYR A CA 1
ATOM 1361 C C . TYR A 1 175 ? -7.630 10.101 15.639 1.00 77.81 175 TYR A C 1
ATOM 1363 O O . TYR A 1 175 ? -6.793 10.176 14.740 1.00 77.81 175 TYR A O 1
ATOM 1371 N N . GLY A 1 176 ? -8.185 8.932 15.979 1.00 75.56 176 GLY A N 1
ATOM 1372 C CA . GLY A 1 176 ? -7.925 7.663 15.292 1.00 75.56 176 GLY A CA 1
ATOM 1373 C C . GLY A 1 176 ? -8.208 7.699 13.784 1.00 75.56 176 GLY A C 1
ATOM 1374 O O . GLY A 1 176 ? -7.618 6.916 13.040 1.00 75.56 176 GLY A O 1
ATOM 1375 N N . ILE A 1 177 ? -9.018 8.656 13.304 1.00 80.06 177 ILE A N 1
ATOM 1376 C CA . ILE A 1 177 ? -9.264 8.872 11.871 1.00 80.06 177 ILE A CA 1
ATOM 1377 C C . ILE A 1 177 ? -7.965 9.185 11.135 1.00 80.06 177 ILE A C 1
ATOM 1379 O O . ILE A 1 177 ? -7.785 8.749 10.005 1.00 80.06 177 ILE A O 1
ATOM 1383 N N . THR A 1 178 ? -7.035 9.894 11.778 1.00 82.94 178 THR A N 1
ATOM 1384 C CA . THR A 1 178 ? -5.744 10.248 11.178 1.00 82.94 178 THR A CA 1
ATOM 1385 C C . THR A 1 178 ? -4.921 9.001 10.874 1.00 82.94 178 THR A C 1
ATOM 1387 O O . THR A 1 178 ? -4.286 8.935 9.825 1.00 82.94 178 THR A O 1
ATOM 1390 N N . GLY A 1 179 ? -5.011 7.980 11.734 1.00 83.12 179 GLY A N 1
ATOM 1391 C CA . GLY A 1 179 ? -4.418 6.667 11.506 1.00 83.12 179 GLY A CA 1
ATOM 1392 C C . GLY A 1 179 ? -5.047 5.964 10.306 1.00 83.12 179 GLY A C 1
ATOM 1393 O O . GLY A 1 179 ? -4.335 5.595 9.382 1.00 83.12 179 GLY A O 1
ATOM 1394 N N . TYR A 1 180 ? -6.380 5.862 10.260 1.00 83.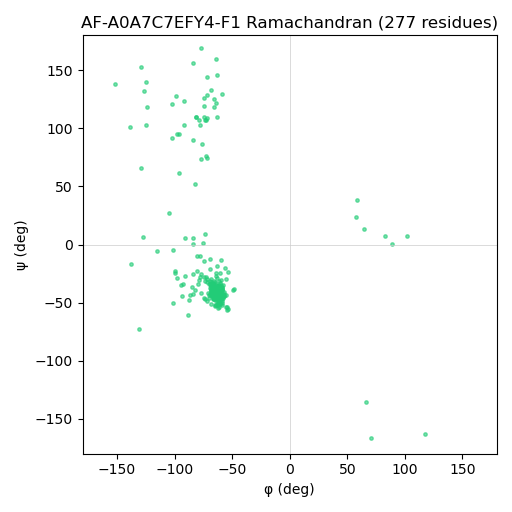50 180 TYR A N 1
ATOM 1395 C CA . TYR A 1 180 ? -7.087 5.242 9.128 1.00 83.50 180 TYR A CA 1
ATOM 1396 C C . TYR A 1 180 ? -6.853 5.970 7.797 1.00 83.50 180 TYR A C 1
ATOM 1398 O O . TYR A 1 180 ? -6.645 5.328 6.771 1.00 83.50 180 TYR A O 1
ATOM 1406 N N . LEU A 1 181 ? -6.841 7.305 7.801 1.00 84.62 181 LEU A N 1
ATOM 1407 C CA . LEU A 1 181 ? -6.488 8.104 6.628 1.00 84.62 181 LEU A CA 1
ATOM 1408 C C . LEU A 1 181 ? -5.030 7.873 6.227 1.00 84.62 181 LEU A C 1
ATOM 1410 O O . LEU A 1 181 ? -4.755 7.707 5.044 1.00 84.62 181 LEU A O 1
ATOM 1414 N N . GLY A 1 182 ? -4.107 7.805 7.188 1.00 86.00 182 GLY A N 1
ATOM 1415 C CA . GLY A 1 182 ? -2.711 7.440 6.944 1.00 86.00 182 GLY A CA 1
ATOM 1416 C C . GLY A 1 182 ? -2.564 6.052 6.312 1.00 86.00 182 GLY A C 1
ATOM 1417 O O . GLY A 1 182 ? -1.765 5.884 5.388 1.00 86.00 182 GLY A O 1
ATOM 1418 N N . ASP A 1 183 ? -3.381 5.091 6.744 1.00 86.38 183 ASP A N 1
ATOM 1419 C CA . ASP A 1 183 ? -3.419 3.733 6.197 1.00 86.38 183 ASP A CA 1
ATOM 1420 C C . ASP A 1 183 ? -4.005 3.687 4.784 1.00 86.38 183 ASP A C 1
ATOM 1422 O O . ASP A 1 183 ? -3.542 2.896 3.980 1.00 86.38 183 ASP A O 1
ATOM 1426 N N . VAL A 1 184 ? -4.977 4.530 4.423 1.00 87.44 184 VAL A N 1
ATOM 1427 C CA . VAL A 1 184 ? -5.460 4.614 3.028 1.00 87.44 184 VAL A CA 1
ATOM 1428 C C . VAL A 1 184 ? -4.445 5.350 2.151 1.00 87.44 184 VAL A C 1
ATOM 1430 O O . VAL A 1 184 ? -4.086 4.874 1.073 1.00 87.44 184 VAL A O 1
ATOM 1433 N N . LEU A 1 185 ? -3.917 6.482 2.625 1.00 88.50 185 LEU A N 1
ATOM 1434 C CA . LEU A 1 185 ? -2.917 7.286 1.913 1.00 88.50 185 LEU A CA 1
ATOM 1435 C C . LEU A 1 185 ? -1.627 6.509 1.655 1.00 88.50 185 LEU A C 1
ATOM 1437 O O . LEU A 1 185 ? -0.972 6.705 0.630 1.00 88.50 185 LEU A O 1
ATOM 1441 N N . SER A 1 186 ? -1.283 5.586 2.547 1.00 88.19 186 SER A N 1
ATOM 1442 C CA . SER A 1 186 ? -0.213 4.614 2.369 1.00 88.19 186 SER A CA 1
ATOM 1443 C C . SER A 1 186 ? -0.263 3.889 1.015 1.00 88.19 186 SER A C 1
ATOM 1445 O O . SER A 1 186 ? 0.796 3.671 0.419 1.00 88.19 186 SER A O 1
ATOM 1447 N N . TYR A 1 187 ? -1.456 3.559 0.507 1.00 88.62 187 TYR A N 1
ATOM 1448 C CA . TYR A 1 187 ? -1.622 2.791 -0.733 1.00 88.62 187 TYR A CA 1
ATOM 1449 C C . TYR A 1 187 ? -1.204 3.573 -1.976 1.00 88.62 187 TYR A C 1
ATOM 1451 O O . TYR A 1 187 ? -0.965 2.963 -3.014 1.00 88.62 187 TYR A O 1
ATOM 1459 N N . SER A 1 188 ? -0.996 4.893 -1.878 1.00 89.75 188 SER A N 1
ATOM 1460 C CA . SER A 1 188 ? -0.333 5.678 -2.935 1.00 89.75 188 SER A CA 1
ATOM 1461 C C . SER A 1 188 ? 1.037 5.109 -3.329 1.00 89.75 188 SER A C 1
ATOM 1463 O O . SER A 1 188 ? 1.495 5.287 -4.457 1.00 89.75 188 SER A O 1
ATOM 1465 N N . ARG A 1 189 ? 1.683 4.358 -2.431 1.00 88.69 189 ARG A N 1
ATOM 1466 C CA . ARG A 1 189 ? 2.926 3.636 -2.709 1.00 88.69 189 ARG A CA 1
ATOM 1467 C C . ARG A 1 189 ? 2.767 2.555 -3.795 1.00 88.69 189 ARG A C 1
ATOM 1469 O O . ARG A 1 189 ? 3.730 2.315 -4.519 1.00 88.69 189 ARG A O 1
ATOM 1476 N N . LEU A 1 190 ? 1.584 1.951 -3.964 1.00 86.00 190 LEU A N 1
ATOM 1477 C CA . LEU A 1 190 ? 1.310 1.007 -5.060 1.00 86.00 190 LEU A CA 1
ATOM 1478 C C . LEU A 1 190 ? 1.407 1.699 -6.423 1.00 86.00 190 LEU A C 1
ATOM 1480 O O . LEU A 1 190 ? 2.087 1.197 -7.320 1.00 86.00 190 LEU A O 1
ATOM 1484 N N . LEU A 1 191 ? 0.796 2.882 -6.546 1.00 87.81 191 LEU A N 1
ATOM 1485 C CA . LEU A 1 191 ? 0.945 3.747 -7.715 1.00 87.81 191 LEU A CA 1
ATOM 1486 C C . LEU A 1 191 ? 2.413 4.121 -7.933 1.00 87.81 191 LEU A C 1
ATOM 1488 O O . LEU A 1 191 ? 2.921 3.957 -9.038 1.00 87.81 191 LEU A O 1
ATOM 1492 N N . ALA A 1 192 ? 3.089 4.624 -6.895 1.00 86.56 192 ALA A N 1
ATOM 1493 C CA . ALA A 1 192 ? 4.471 5.088 -7.007 1.00 86.56 192 ALA A CA 1
ATOM 1494 C C . ALA A 1 192 ? 5.403 3.984 -7.527 1.00 86.56 192 ALA A C 1
ATOM 1496 O O . ALA A 1 192 ? 6.226 4.238 -8.405 1.00 86.56 192 ALA A O 1
ATOM 1497 N N . LEU A 1 193 ? 5.236 2.753 -7.033 1.00 84.62 193 LEU A N 1
ATOM 1498 C CA . LEU A 1 193 ? 6.008 1.606 -7.496 1.00 84.62 193 LEU A CA 1
ATOM 1499 C C . LEU A 1 193 ? 5.685 1.254 -8.955 1.00 84.62 193 LEU A C 1
ATOM 1501 O O . LEU A 1 193 ? 6.610 1.089 -9.745 1.00 84.62 193 LEU A O 1
ATOM 1505 N N . GLY A 1 194 ? 4.401 1.195 -9.330 1.00 81.50 194 GLY A N 1
ATOM 1506 C CA . GLY A 1 194 ? 3.983 0.894 -10.705 1.00 81.50 194 GLY A CA 1
ATOM 1507 C C . GLY A 1 194 ? 4.465 1.933 -11.724 1.00 81.50 194 GLY A C 1
ATOM 1508 O O . GLY A 1 194 ? 5.004 1.570 -12.771 1.00 81.50 194 GLY A O 1
ATOM 1509 N N . LEU A 1 195 ? 4.343 3.222 -11.391 1.00 83.81 195 LEU A N 1
ATOM 1510 C CA . LEU A 1 195 ? 4.867 4.329 -12.195 1.00 83.81 195 LEU A CA 1
ATOM 1511 C C . LEU A 1 195 ? 6.385 4.250 -12.336 1.00 83.81 195 LEU A C 1
ATOM 1513 O O . LEU A 1 195 ? 6.894 4.338 -13.450 1.00 83.81 195 LEU A O 1
ATOM 1517 N N . ALA A 1 196 ? 7.111 4.057 -11.231 1.00 85.38 196 ALA A N 1
ATOM 1518 C CA . ALA A 1 196 ? 8.568 3.974 -11.255 1.00 85.38 196 ALA A CA 1
ATOM 1519 C C . ALA A 1 196 ? 9.049 2.830 -12.158 1.00 85.38 196 ALA A C 1
ATOM 1521 O O . ALA A 1 196 ? 9.931 3.041 -12.990 1.00 85.38 196 ALA A O 1
ATOM 1522 N N . THR A 1 197 ? 8.431 1.645 -12.064 1.00 81.44 197 THR A N 1
ATOM 1523 C CA . THR A 1 197 ? 8.742 0.515 -12.954 1.00 81.44 197 THR A CA 1
ATOM 1524 C C . THR A 1 197 ? 8.520 0.869 -14.425 1.00 81.44 197 THR A C 1
ATOM 1526 O O . THR A 1 197 ? 9.364 0.539 -15.262 1.00 81.44 197 THR A O 1
ATOM 1529 N N . GLY A 1 198 ? 7.397 1.528 -14.738 1.00 80.00 198 GLY A N 1
ATOM 1530 C CA . GLY A 1 198 ? 7.052 1.963 -16.093 1.00 80.00 198 GLY A CA 1
ATOM 1531 C C . GLY A 1 198 ? 8.063 2.963 -16.647 1.00 80.00 198 GLY A C 1
ATOM 1532 O O . GLY A 1 198 ? 8.650 2.716 -17.697 1.00 80.00 198 GLY A O 1
ATOM 1533 N N . VAL A 1 199 ? 8.356 4.026 -15.892 1.00 82.44 199 VAL A N 1
ATOM 1534 C CA . VAL A 1 199 ? 9.332 5.060 -16.275 1.00 82.44 199 VAL A CA 1
ATOM 1535 C C . VAL A 1 199 ? 10.721 4.461 -16.491 1.00 82.44 199 VAL A C 1
ATOM 1537 O O . VAL A 1 199 ? 11.341 4.728 -17.519 1.00 82.44 199 VAL A O 1
ATOM 1540 N N . ILE A 1 200 ? 11.208 3.618 -15.572 1.00 83.50 200 ILE A N 1
ATOM 1541 C CA . ILE A 1 200 ? 12.516 2.954 -15.716 1.00 83.50 200 ILE A CA 1
ATOM 1542 C C . ILE A 1 200 ? 12.541 2.108 -16.993 1.00 83.50 200 ILE A C 1
ATOM 1544 O O . ILE A 1 200 ? 13.511 2.154 -17.749 1.00 83.50 200 ILE A O 1
ATOM 1548 N N . SER A 1 201 ? 11.464 1.370 -17.271 1.00 79.44 201 SER A N 1
ATOM 1549 C CA . SER A 1 201 ? 11.353 0.547 -18.476 1.00 79.44 201 SER A CA 1
ATOM 1550 C C . SER A 1 201 ? 11.397 1.378 -19.762 1.00 79.44 201 SER A C 1
ATOM 1552 O O . SER A 1 201 ? 12.099 1.006 -20.707 1.00 79.44 201 SER A O 1
ATOM 1554 N N . SER A 1 202 ? 10.680 2.503 -19.807 1.00 78.94 202 SER A N 1
ATOM 1555 C CA . SER A 1 202 ? 10.662 3.395 -20.971 1.00 78.94 202 SER A CA 1
ATOM 1556 C C . SER A 1 202 ? 12.015 4.085 -21.171 1.00 78.94 202 SER A C 1
ATOM 1558 O O . SER A 1 202 ? 12.505 4.144 -22.297 1.00 78.94 202 SER A O 1
ATOM 1560 N N . VAL A 1 203 ? 12.685 4.522 -20.096 1.00 83.06 203 VAL A N 1
ATOM 1561 C CA . VAL A 1 203 ? 14.027 5.138 -20.167 1.00 83.06 203 VAL A CA 1
ATOM 1562 C C . VAL A 1 203 ? 15.080 4.144 -20.661 1.00 83.06 203 VAL A C 1
ATOM 1564 O O . VAL A 1 203 ? 15.873 4.483 -21.538 1.00 83.06 203 VAL A O 1
ATOM 1567 N N . LEU A 1 204 ? 15.080 2.906 -20.159 1.00 80.50 204 LEU A N 1
ATOM 1568 C CA . LEU A 1 204 ? 16.004 1.863 -20.623 1.00 80.50 204 LEU A CA 1
ATOM 1569 C C . LEU A 1 204 ? 15.789 1.523 -22.103 1.00 80.50 204 LEU A C 1
ATOM 1571 O O . LEU A 1 204 ? 16.757 1.360 -22.848 1.00 80.50 204 LEU A O 1
ATOM 1575 N N . SER A 1 205 ? 14.527 1.466 -22.534 1.00 76.56 205 SER A N 1
ATOM 1576 C CA . SER A 1 205 ? 14.167 1.237 -23.937 1.00 76.56 205 SER A CA 1
ATOM 1577 C C . SER A 1 205 ? 14.623 2.394 -24.830 1.00 76.56 205 SER A C 1
ATOM 1579 O O . SER A 1 205 ? 15.168 2.160 -25.910 1.00 76.56 205 SER A O 1
ATOM 1581 N N . LEU A 1 206 ? 14.470 3.637 -24.357 1.00 80.25 206 LEU A N 1
ATOM 1582 C CA . LEU A 1 206 ? 14.928 4.836 -25.054 1.00 80.25 206 LEU A CA 1
ATOM 1583 C C . LEU A 1 206 ? 16.449 4.825 -25.224 1.00 80.25 206 LEU A C 1
ATOM 1585 O O . LEU A 1 206 ? 16.915 4.886 -26.359 1.00 80.25 206 LEU A O 1
ATOM 1589 N N . ILE A 1 207 ? 17.211 4.668 -24.135 1.00 80.56 207 ILE A N 1
ATOM 1590 C CA . ILE A 1 207 ? 18.685 4.630 -24.160 1.00 80.56 207 ILE A CA 1
ATOM 1591 C C . ILE A 1 207 ? 19.181 3.527 -25.096 1.00 80.56 207 ILE A C 1
ATOM 1593 O O . ILE A 1 207 ? 20.073 3.766 -25.908 1.00 80.56 207 ILE A O 1
ATOM 1597 N N . GLY A 1 208 ? 18.576 2.336 -25.037 1.00 74.19 208 GLY A N 1
ATOM 1598 C CA . GLY A 1 208 ? 18.924 1.248 -25.946 1.00 74.19 208 GLY A CA 1
ATOM 1599 C C . GLY A 1 208 ? 18.729 1.633 -27.414 1.00 74.19 208 GLY A C 1
ATOM 1600 O O . GLY A 1 208 ? 19.532 1.250 -28.262 1.00 74.19 208 GLY A O 1
ATOM 1601 N N . SER A 1 209 ? 17.662 2.373 -27.734 1.00 72.94 209 SER A N 1
ATOM 1602 C CA . SER A 1 209 ? 17.278 2.716 -29.114 1.00 72.94 209 SER A CA 1
ATOM 1603 C C . SER A 1 209 ? 18.062 3.878 -29.733 1.00 72.94 209 SER A C 1
ATOM 1605 O O . SER A 1 209 ? 17.964 4.102 -30.937 1.00 72.94 209 SER A O 1
ATOM 1607 N N . MET A 1 210 ? 18.856 4.603 -28.936 1.00 77.00 210 MET A N 1
ATOM 1608 C CA . MET A 1 210 ? 19.658 5.745 -29.401 1.00 77.00 210 MET A CA 1
ATOM 1609 C C . MET A 1 210 ? 20.901 5.338 -30.206 1.00 77.00 210 MET A C 1
ATOM 1611 O O . MET A 1 210 ? 21.507 6.182 -30.866 1.00 77.00 210 MET A O 1
ATOM 1615 N N . GLY A 1 211 ? 21.297 4.061 -30.175 1.00 74.12 211 GLY A N 1
ATOM 1616 C CA . GLY A 1 211 ? 22.366 3.554 -31.034 1.00 74.12 211 GLY A CA 1
ATOM 1617 C C . GLY A 1 211 ? 21.993 3.637 -32.520 1.00 74.12 211 GLY A C 1
ATOM 1618 O O . GLY A 1 211 ? 20.817 3.669 -32.880 1.00 74.12 211 GLY A O 1
ATOM 1619 N N . SER A 1 212 ? 22.975 3.604 -33.422 1.00 72.88 212 SER A N 1
ATOM 1620 C CA . SER A 1 212 ? 22.734 3.465 -34.868 1.00 72.88 212 SER A CA 1
ATOM 1621 C C . SER A 1 212 ? 23.583 2.340 -35.474 1.00 72.88 212 SER A C 1
ATOM 1623 O O . SER A 1 212 ? 24.631 1.964 -34.944 1.00 72.88 212 SER A O 1
ATOM 1625 N N . GLY A 1 213 ? 23.096 1.744 -36.568 1.00 77.94 213 GLY A N 1
ATOM 1626 C CA . GLY A 1 213 ? 23.766 0.637 -37.261 1.00 77.94 213 GLY A CA 1
ATOM 1627 C C . GLY A 1 213 ? 23.762 -0.701 -36.502 1.00 77.94 213 GLY A C 1
ATOM 1628 O O . GLY A 1 213 ? 23.030 -0.897 -35.532 1.00 77.94 213 GLY A O 1
ATOM 1629 N N . ILE A 1 214 ? 24.590 -1.653 -36.953 1.00 77.00 214 ILE A N 1
ATOM 1630 C CA . ILE A 1 214 ? 24.740 -2.977 -36.314 1.00 77.00 214 ILE A CA 1
ATOM 1631 C C . ILE A 1 214 ? 25.286 -2.857 -34.883 1.00 77.00 214 ILE A C 1
ATOM 1633 O O . ILE A 1 214 ? 24.816 -3.562 -33.991 1.00 77.00 214 ILE A O 1
ATOM 1637 N N . ALA A 1 215 ? 26.213 -1.924 -34.644 1.00 78.12 215 ALA A N 1
ATOM 1638 C CA . ALA A 1 215 ? 26.727 -1.635 -33.306 1.00 78.12 215 ALA A CA 1
ATOM 1639 C C . ALA A 1 215 ? 25.614 -1.148 -32.358 1.00 78.12 215 ALA A C 1
ATOM 1641 O O . ALA A 1 215 ? 25.533 -1.609 -31.220 1.00 78.12 215 ALA A O 1
ATOM 1642 N N . GLY A 1 216 ? 24.700 -0.302 -32.850 1.00 78.38 216 GLY A N 1
ATOM 1643 C CA . GLY A 1 216 ? 23.514 0.130 -32.110 1.00 78.38 216 GLY A CA 1
ATOM 1644 C C . GLY A 1 216 ? 22.556 -1.013 -31.768 1.00 78.38 216 GLY A C 1
ATOM 1645 O O . GLY A 1 216 ? 22.069 -1.079 -30.646 1.00 78.38 216 GLY A O 1
ATOM 1646 N N . LYS A 1 217 ? 22.350 -1.978 -32.676 1.00 76.88 217 LYS A N 1
ATOM 1647 C CA . LYS A 1 217 ? 21.531 -3.182 -32.411 1.00 76.88 217 LYS A CA 1
ATOM 1648 C C . LYS A 1 217 ? 22.121 -4.081 -31.331 1.00 76.88 217 LYS A C 1
ATOM 1650 O O . LYS A 1 217 ? 21.382 -4.559 -30.474 1.00 76.88 217 LYS A O 1
ATOM 1655 N N . ILE A 1 218 ? 23.437 -4.282 -31.333 1.00 80.62 218 ILE A N 1
ATOM 1656 C CA . ILE A 1 218 ? 24.118 -5.071 -30.295 1.00 80.62 218 ILE A CA 1
ATOM 1657 C C . ILE A 1 218 ? 24.029 -4.354 -28.940 1.00 80.62 218 ILE A C 1
ATOM 1659 O O . ILE A 1 218 ? 23.697 -4.976 -27.930 1.00 80.62 218 ILE A O 1
ATOM 1663 N N . MET A 1 219 ? 24.254 -3.037 -28.924 1.00 79.19 219 MET A N 1
ATOM 1664 C CA . MET A 1 219 ? 24.130 -2.215 -27.720 1.00 79.19 219 MET A CA 1
ATOM 1665 C C . MET A 1 219 ? 22.693 -2.188 -27.182 1.00 79.19 219 MET A C 1
ATOM 1667 O O . MET A 1 219 ? 22.511 -2.336 -25.975 1.00 79.19 219 MET A O 1
ATOM 1671 N N . PHE A 1 220 ? 21.684 -2.089 -28.055 1.00 79.94 220 PHE A N 1
ATOM 1672 C CA . PHE A 1 220 ? 20.270 -2.186 -27.684 1.00 79.94 220 PHE A CA 1
ATOM 1673 C C . PHE A 1 220 ? 20.008 -3.488 -26.931 1.00 79.94 220 PHE A C 1
ATOM 1675 O O . PHE A 1 220 ? 19.520 -3.446 -25.811 1.00 79.94 220 PHE A O 1
ATOM 1682 N N . VAL A 1 221 ? 20.384 -4.641 -27.496 1.00 81.12 221 VAL A N 1
ATOM 1683 C CA . VAL A 1 221 ? 20.130 -5.955 -26.878 1.00 81.12 221 VAL A CA 1
ATOM 1684 C C . VAL A 1 221 ? 20.818 -6.083 -25.517 1.00 81.12 221 VAL A C 1
ATOM 1686 O O . VAL A 1 221 ? 20.223 -6.616 -24.577 1.00 81.12 221 VAL A O 1
ATOM 1689 N N . LEU A 1 222 ? 22.045 -5.576 -25.388 1.00 83.31 222 LEU A N 1
ATOM 1690 C CA . LEU A 1 222 ? 22.803 -5.624 -24.139 1.00 83.31 222 LEU A CA 1
ATOM 1691 C C . LEU A 1 222 ? 22.181 -4.731 -23.056 1.00 83.31 222 LEU A C 1
ATOM 1693 O O . LEU A 1 222 ? 21.905 -5.212 -21.956 1.00 83.31 222 LEU A O 1
ATOM 1697 N N . VAL A 1 223 ? 21.908 -3.461 -23.373 1.00 83.38 223 VAL A N 1
ATOM 1698 C CA . VAL A 1 223 ? 21.291 -2.493 -22.445 1.00 83.38 223 VAL A CA 1
ATOM 1699 C C . VAL A 1 223 ? 19.873 -2.916 -22.083 1.00 83.38 223 VAL A C 1
ATOM 1701 O O . VAL A 1 223 ? 19.486 -2.835 -20.920 1.00 83.38 223 VAL A O 1
ATOM 1704 N N . PHE A 1 224 ? 19.120 -3.432 -23.051 1.00 81.19 224 PHE A N 1
ATOM 1705 C CA . PHE A 1 224 ? 17.781 -3.961 -22.848 1.00 81.19 224 PHE A CA 1
ATOM 1706 C C . PHE A 1 224 ? 17.803 -5.137 -21.873 1.00 81.19 224 PHE A C 1
ATOM 1708 O O . PHE A 1 224 ? 17.125 -5.115 -20.850 1.00 81.19 224 PHE A O 1
ATOM 1715 N N . THR A 1 225 ? 18.634 -6.147 -22.140 1.00 82.38 225 THR A N 1
ATOM 1716 C CA . THR A 1 225 ? 18.700 -7.349 -21.301 1.00 82.38 225 THR A CA 1
ATOM 1717 C C . THR A 1 225 ? 19.157 -6.998 -19.887 1.00 82.38 225 THR A C 1
ATOM 1719 O O . THR A 1 225 ? 18.485 -7.347 -18.918 1.00 82.38 225 THR A O 1
ATOM 1722 N N . PHE A 1 226 ? 20.260 -6.258 -19.750 1.00 85.19 226 PHE A N 1
ATOM 1723 C CA . PHE A 1 226 ? 20.796 -5.881 -18.443 1.00 85.19 226 PHE A CA 1
ATOM 1724 C C . PHE A 1 226 ? 19.848 -4.952 -17.674 1.00 85.19 226 PHE A C 1
ATOM 1726 O O . PHE A 1 226 ? 19.554 -5.186 -16.501 1.00 85.19 226 PHE A O 1
ATOM 1733 N N . GLY A 1 227 ? 19.317 -3.934 -18.350 1.00 82.69 227 GLY A N 1
ATOM 1734 C CA . GLY A 1 227 ? 18.385 -2.976 -17.775 1.00 82.69 227 GLY A CA 1
ATOM 1735 C C . GLY A 1 227 ? 17.105 -3.641 -17.282 1.00 82.69 227 GLY A C 1
ATOM 1736 O O . GLY A 1 227 ? 16.676 -3.385 -16.160 1.00 82.69 227 GLY A O 1
ATOM 1737 N N . HIS A 1 228 ? 16.516 -4.546 -18.066 1.00 80.69 228 HIS A N 1
ATOM 1738 C CA . HIS A 1 228 ? 15.310 -5.260 -17.649 1.00 80.69 228 HIS A CA 1
ATOM 1739 C C . HIS A 1 228 ? 15.559 -6.250 -16.509 1.00 80.69 228 HIS A C 1
ATOM 1741 O O . HIS A 1 228 ? 14.690 -6.388 -15.649 1.00 80.69 228 HIS A O 1
ATOM 1747 N N . ILE A 1 229 ? 16.731 -6.893 -16.447 1.00 84.50 229 ILE A N 1
ATOM 1748 C CA . ILE A 1 229 ? 17.114 -7.737 -15.302 1.00 84.50 229 ILE A CA 1
ATOM 1749 C C . ILE A 1 229 ? 17.207 -6.891 -14.027 1.00 84.50 229 ILE A C 1
ATOM 1751 O O . ILE A 1 229 ? 16.639 -7.264 -12.999 1.00 84.50 229 ILE A O 1
ATOM 1755 N N . LEU A 1 230 ? 17.870 -5.733 -14.095 1.00 84.50 230 LEU A N 1
ATOM 1756 C CA . LEU A 1 230 ? 17.990 -4.820 -12.959 1.00 84.50 230 LEU A CA 1
ATOM 1757 C C . LEU A 1 230 ? 16.623 -4.268 -12.532 1.00 84.50 230 LEU A C 1
ATOM 1759 O O . LEU A 1 230 ? 16.292 -4.283 -11.346 1.00 84.50 230 LEU A O 1
ATOM 1763 N N . ASN A 1 231 ? 15.806 -3.845 -13.500 1.00 83.81 231 ASN A N 1
ATOM 1764 C CA . ASN A 1 231 ? 14.446 -3.369 -13.259 1.00 83.81 231 ASN A CA 1
ATOM 1765 C C . ASN A 1 231 ? 13.617 -4.461 -12.567 1.00 83.81 231 ASN A C 1
ATOM 1767 O O . ASN A 1 231 ? 12.933 -4.205 -11.579 1.00 83.81 231 ASN A O 1
ATOM 1771 N N . PHE A 1 232 ? 13.723 -5.709 -13.023 1.00 82.62 232 PHE A N 1
ATOM 1772 C CA . PHE A 1 232 ? 13.037 -6.834 -12.400 1.00 82.62 232 PHE A CA 1
ATOM 1773 C C . PHE A 1 232 ? 13.485 -7.062 -10.946 1.00 82.62 232 PHE A C 1
ATOM 1775 O O . PHE A 1 232 ? 12.641 -7.238 -10.068 1.00 82.62 232 PHE A O 1
ATOM 1782 N N . ALA A 1 233 ? 14.791 -7.007 -10.668 1.00 83.56 233 ALA A N 1
ATOM 1783 C CA . ALA A 1 233 ? 15.328 -7.203 -9.323 1.00 83.56 233 ALA A CA 1
ATOM 1784 C C . ALA A 1 233 ? 14.864 -6.116 -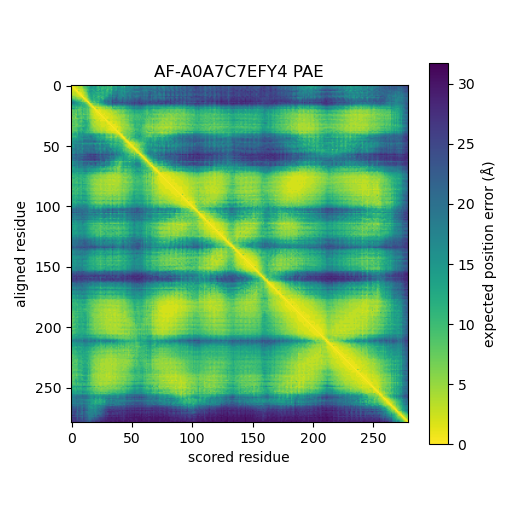8.337 1.00 83.56 233 ALA A C 1
ATOM 1786 O O . ALA A 1 233 ? 14.369 -6.437 -7.253 1.00 83.56 233 ALA A O 1
ATOM 1787 N N . ILE A 1 234 ? 14.971 -4.839 -8.724 1.00 84.12 234 ILE A N 1
ATOM 1788 C CA . ILE A 1 234 ? 14.603 -3.702 -7.865 1.00 84.12 234 ILE A CA 1
ATOM 1789 C C . ILE A 1 234 ? 13.099 -3.697 -7.589 1.00 84.12 234 ILE A C 1
ATOM 1791 O O . ILE A 1 234 ? 12.689 -3.572 -6.435 1.00 84.12 234 ILE A O 1
ATOM 1795 N N . ASN A 1 235 ? 12.264 -3.888 -8.613 1.00 82.06 235 ASN A N 1
ATOM 1796 C CA . ASN A 1 235 ? 10.813 -3.899 -8.416 1.00 82.06 235 ASN A CA 1
ATOM 1797 C C . ASN A 1 235 ? 10.334 -5.153 -7.687 1.00 82.06 235 ASN A C 1
ATOM 1799 O O . ASN A 1 235 ? 9.386 -5.075 -6.908 1.00 82.06 235 ASN A O 1
ATOM 1803 N N . GLY A 1 236 ? 10.996 -6.296 -7.881 1.00 83.06 236 GLY A N 1
ATOM 1804 C CA . GLY A 1 236 ? 10.725 -7.513 -7.119 1.00 83.06 236 GLY A CA 1
ATOM 1805 C C . GLY A 1 236 ? 10.956 -7.309 -5.621 1.00 83.06 236 GLY A C 1
ATOM 1806 O O . GLY A 1 236 ? 10.062 -7.573 -4.818 1.00 83.06 236 GLY A O 1
ATOM 1807 N N . LEU A 1 237 ? 12.113 -6.763 -5.234 1.00 83.88 237 LEU A N 1
ATOM 1808 C CA . LEU A 1 237 ? 12.393 -6.439 -3.831 1.00 83.88 237 LEU A CA 1
ATOM 1809 C C . LEU A 1 237 ? 11.474 -5.334 -3.293 1.00 83.88 237 LEU A C 1
ATOM 1811 O O . LEU A 1 237 ? 10.918 -5.478 -2.204 1.00 83.88 237 LEU A O 1
ATOM 1815 N N . GLY A 1 238 ? 11.290 -4.253 -4.055 1.00 82.94 238 GLY A N 1
ATOM 1816 C CA . GLY A 1 238 ? 10.462 -3.113 -3.662 1.00 82.94 238 GLY A CA 1
ATOM 1817 C C . GLY A 1 238 ? 9.004 -3.505 -3.425 1.00 82.94 238 GLY A C 1
ATOM 1818 O O . GLY A 1 238 ? 8.449 -3.195 -2.371 1.00 82.94 238 GLY A O 1
ATOM 1819 N N . SER A 1 239 ? 8.406 -4.255 -4.356 1.00 82.31 239 SER A N 1
ATOM 1820 C CA . SER A 1 239 ? 7.032 -4.762 -4.221 1.00 82.31 239 SER A CA 1
ATOM 1821 C C . SER A 1 239 ? 6.885 -5.708 -3.038 1.00 82.31 239 SER A C 1
ATOM 1823 O O . SER A 1 239 ? 5.902 -5.602 -2.306 1.00 82.31 239 SER A O 1
ATOM 1825 N N . PHE A 1 240 ? 7.860 -6.589 -2.802 1.00 83.50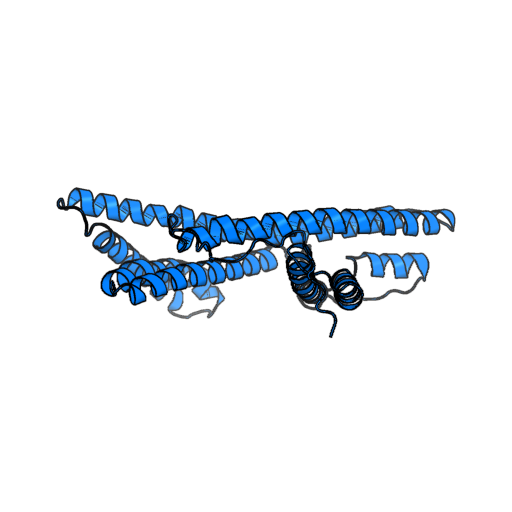 240 PHE A N 1
ATOM 1826 C CA . PHE A 1 240 ? 7.815 -7.533 -1.690 1.00 83.50 240 PHE A CA 1
ATOM 1827 C C . PHE A 1 240 ? 7.847 -6.827 -0.330 1.00 83.50 240 PHE A C 1
ATOM 1829 O O . PHE A 1 240 ? 6.960 -7.047 0.495 1.00 83.50 240 PHE A O 1
ATOM 1836 N N . VAL A 1 241 ? 8.822 -5.941 -0.103 1.00 86.81 241 VAL A N 1
ATOM 1837 C CA . VAL A 1 241 ? 8.968 -5.218 1.175 1.00 86.81 241 VAL A CA 1
ATOM 1838 C C . VAL A 1 241 ? 7.781 -4.290 1.414 1.00 86.81 241 VAL A C 1
ATOM 1840 O O . VAL A 1 241 ? 7.251 -4.219 2.523 1.00 86.81 241 VAL A O 1
ATOM 1843 N N . HIS A 1 242 ? 7.327 -3.597 0.371 1.00 85.06 242 HIS A N 1
ATOM 1844 C CA . HIS A 1 242 ? 6.197 -2.693 0.490 1.00 85.06 242 HIS A CA 1
ATOM 1845 C C . HIS A 1 242 ? 4.887 -3.445 0.770 1.00 85.06 242 HIS A C 1
ATOM 1847 O O . HIS A 1 242 ? 4.156 -3.056 1.678 1.00 85.06 242 HIS A O 1
ATOM 1853 N N . SER A 1 243 ? 4.636 -4.564 0.083 1.00 84.31 243 SER A N 1
ATOM 1854 C CA . SER A 1 243 ? 3.470 -5.419 0.354 1.00 84.31 243 SER A CA 1
ATOM 1855 C C . SER A 1 243 ? 3.521 -6.011 1.761 1.00 84.31 243 SER A C 1
ATOM 1857 O O . SER A 1 243 ? 2.507 -6.036 2.455 1.00 84.31 243 SER A O 1
ATOM 1859 N N . ALA A 1 244 ? 4.705 -6.432 2.219 1.00 84.88 244 ALA A N 1
ATOM 1860 C CA . ALA A 1 244 ? 4.898 -6.891 3.589 1.00 84.88 244 ALA A CA 1
ATOM 1861 C C . ALA A 1 244 ? 4.549 -5.786 4.595 1.00 84.88 244 ALA A C 1
ATOM 1863 O O . ALA A 1 244 ? 3.863 -6.058 5.573 1.00 84.88 244 ALA A O 1
ATOM 1864 N N . ARG A 1 245 ? 4.935 -4.529 4.342 1.00 86.06 245 ARG A N 1
ATOM 1865 C CA . ARG A 1 245 ? 4.541 -3.403 5.200 1.00 86.06 245 ARG A CA 1
ATOM 1866 C C . ARG A 1 245 ? 3.022 -3.237 5.275 1.00 86.06 245 ARG A C 1
ATOM 1868 O O . ARG A 1 245 ? 2.510 -3.086 6.382 1.00 86.06 245 ARG A O 1
ATOM 1875 N N . LEU A 1 246 ? 2.323 -3.285 4.137 1.00 83.69 246 LEU A N 1
ATOM 1876 C CA . LEU A 1 246 ? 0.855 -3.194 4.105 1.00 83.69 246 LEU A CA 1
ATOM 1877 C C . LEU A 1 246 ? 0.220 -4.300 4.972 1.00 83.69 246 LEU A C 1
ATOM 1879 O O . LEU A 1 246 ? -0.710 -4.049 5.728 1.00 83.69 246 LEU A O 1
ATOM 1883 N N . GLN A 1 247 ? 0.761 -5.519 4.930 1.00 84.12 247 GLN A N 1
ATOM 1884 C CA . GLN A 1 247 ? 0.267 -6.637 5.742 1.00 84.12 247 GLN A CA 1
ATOM 1885 C C . GLN A 1 247 ? 0.608 -6.484 7.235 1.00 84.12 247 GLN A C 1
ATOM 1887 O O . GLN A 1 247 ? -0.258 -6.624 8.095 1.00 84.12 247 GLN A O 1
ATOM 1892 N N . TYR A 1 248 ? 1.863 -6.173 7.564 1.00 80.62 248 TYR A N 1
ATOM 1893 C CA . TYR A 1 248 ? 2.329 -6.164 8.951 1.00 80.62 248 TYR A CA 1
ATOM 1894 C C . TYR A 1 248 ? 1.889 -4.952 9.754 1.00 80.62 248 TYR A C 1
ATOM 1896 O O . TYR A 1 248 ? 1.538 -5.086 10.923 1.00 80.62 248 TYR A O 1
ATOM 1904 N N . VAL A 1 249 ? 1.932 -3.773 9.147 1.00 76.75 249 VAL A N 1
ATOM 1905 C CA . VAL A 1 249 ? 1.672 -2.524 9.864 1.00 76.75 249 VAL A CA 1
ATOM 1906 C C . VAL A 1 249 ? 0.208 -2.132 9.731 1.00 76.75 249 VAL A C 1
ATOM 1908 O O . VAL A 1 249 ? -0.419 -1.762 10.717 1.00 76.75 249 VAL A O 1
ATOM 1911 N N . GLU A 1 250 ? -0.341 -2.238 8.523 1.00 78.31 250 GLU A N 1
ATOM 1912 C CA . GLU A 1 250 ? -1.639 -1.635 8.204 1.00 78.31 250 GLU A CA 1
ATOM 1913 C C . GLU A 1 250 ? -2.788 -2.637 8.378 1.00 78.31 250 GLU A C 1
ATOM 1915 O O . GLU A 1 250 ? -3.855 -2.251 8.847 1.00 78.31 250 GLU A O 1
ATOM 1920 N N . PHE A 1 251 ? -2.570 -3.926 8.083 1.00 79.50 251 PHE A N 1
ATOM 1921 C CA . PHE A 1 251 ? -3.578 -4.974 8.276 1.00 79.50 251 PHE A CA 1
ATOM 1922 C C . PHE A 1 251 ? -3.531 -5.597 9.676 1.00 79.50 251 PHE A C 1
ATOM 1924 O O . PHE A 1 251 ? -4.504 -5.477 10.423 1.00 79.50 251 PHE A O 1
ATOM 1931 N N . PHE A 1 252 ? -2.408 -6.215 10.076 1.00 77.12 252 PHE A N 1
ATOM 1932 C CA . PHE A 1 252 ? -2.306 -6.860 11.396 1.00 77.12 252 PHE A CA 1
ATOM 1933 C C . PHE A 1 252 ? -2.519 -5.871 12.546 1.00 77.12 252 PHE A C 1
ATOM 1935 O O . PHE A 1 252 ? -3.159 -6.227 13.532 1.00 77.12 252 PHE A O 1
ATOM 1942 N N . GLY A 1 253 ? -2.116 -4.606 12.395 1.00 73.12 253 GLY A N 1
ATOM 1943 C CA . GLY A 1 253 ? -2.353 -3.569 13.403 1.00 73.12 253 GLY A CA 1
ATOM 1944 C C . GLY A 1 253 ? -3.830 -3.308 13.745 1.00 73.12 253 GLY A C 1
ATOM 1945 O O . GLY A 1 253 ? -4.106 -2.643 14.741 1.00 73.12 253 GLY A O 1
ATOM 1946 N N . LYS A 1 254 ? -4.795 -3.808 12.957 1.00 73.69 254 LYS A N 1
ATOM 1947 C CA . LYS A 1 254 ? -6.233 -3.572 13.183 1.00 73.69 254 LYS A CA 1
ATOM 1948 C C . LYS A 1 254 ? -6.925 -4.616 14.049 1.00 73.69 254 LYS A C 1
ATOM 1950 O O . LYS A 1 254 ? -7.928 -4.284 14.672 1.00 73.69 254 LYS A O 1
ATOM 1955 N N . PHE A 1 255 ? -6.432 -5.848 14.079 1.00 71.88 255 PHE A N 1
ATOM 1956 C CA . PHE A 1 255 ? -7.115 -6.968 14.742 1.00 71.88 255 PHE A CA 1
ATOM 1957 C C . PHE A 1 255 ? -6.175 -7.868 15.542 1.00 71.88 255 PHE A C 1
ATOM 1959 O O . PHE A 1 255 ? -6.641 -8.671 16.342 1.00 71.88 255 PHE A O 1
ATOM 1966 N N . TYR A 1 256 ? -4.866 -7.791 15.303 1.00 73.50 256 TYR A N 1
ATOM 1967 C CA . TYR A 1 256 ? -3.919 -8.685 15.943 1.00 73.50 256 TYR A CA 1
ATOM 1968 C C . TYR A 1 256 ? -3.590 -8.188 17.351 1.00 73.50 256 TYR A C 1
ATOM 1970 O O . TYR A 1 256 ? -2.895 -7.186 17.526 1.00 73.50 256 TYR A O 1
ATOM 1978 N N . GLU A 1 257 ? -4.065 -8.921 18.352 1.00 68.81 257 GLU A N 1
ATOM 1979 C CA . GLU A 1 257 ? -3.654 -8.755 19.742 1.00 68.81 257 GLU A CA 1
ATOM 1980 C C . GLU A 1 257 ? -2.470 -9.690 20.028 1.00 68.81 257 GLU A C 1
ATOM 1982 O O . GLU A 1 257 ? -2.524 -10.896 19.784 1.00 68.81 257 GLU A O 1
ATOM 1987 N N . GLY A 1 258 ? -1.353 -9.118 20.483 1.00 65.00 258 GLY A N 1
ATOM 1988 C CA . GLY A 1 258 ? -0.167 -9.886 20.862 1.00 65.00 258 GLY A CA 1
ATOM 1989 C C . GLY A 1 258 ? -0.314 -10.557 22.232 1.00 65.00 258 GLY A C 1
ATOM 1990 O O . GLY A 1 258 ? -1.208 -10.225 23.002 1.00 65.00 258 GLY A O 1
ATOM 1991 N N . GLY A 1 259 ? 0.612 -11.463 22.563 1.00 68.81 259 GLY A N 1
ATOM 1992 C CA . GLY A 1 259 ? 0.720 -12.044 23.911 1.00 68.81 259 GLY A CA 1
ATOM 1993 C C . GLY A 1 259 ? 0.154 -13.456 24.085 1.00 68.81 259 GLY A C 1
ATOM 1994 O O . GLY A 1 259 ? 0.121 -13.949 25.205 1.00 68.81 259 GLY A O 1
ATOM 1995 N N . GLY A 1 260 ? -0.264 -14.122 23.004 1.00 73.62 260 GLY A N 1
ATOM 1996 C CA . GLY A 1 260 ? -0.612 -15.543 23.051 1.00 73.62 260 GLY A CA 1
ATOM 1997 C C . GLY A 1 260 ? 0.618 -16.444 23.209 1.00 73.62 260 GLY A C 1
ATOM 1998 O O . GLY A 1 260 ? 1.674 -16.175 22.628 1.00 73.62 260 GLY A O 1
ATOM 1999 N N . ASP A 1 261 ? 0.466 -17.539 23.953 1.00 72.19 261 ASP A N 1
ATOM 2000 C CA . ASP A 1 261 ? 1.507 -18.556 24.077 1.00 72.19 261 ASP A CA 1
ATOM 2001 C C . ASP A 1 261 ? 1.647 -19.356 22.779 1.00 72.19 261 ASP A C 1
ATOM 2003 O O . ASP A 1 261 ? 0.682 -19.888 22.224 1.00 72.19 261 ASP A O 1
ATOM 2007 N N . SER A 1 262 ? 2.882 -19.454 22.285 1.00 76.94 262 SER A N 1
ATOM 2008 C CA . SER A 1 262 ? 3.176 -20.239 21.090 1.00 76.94 262 SER A CA 1
ATOM 2009 C C . SER A 1 262 ? 2.928 -21.720 21.366 1.00 76.94 262 SER A C 1
ATOM 2011 O O . SER A 1 262 ? 3.504 -22.297 22.291 1.00 76.94 262 SER A O 1
ATOM 2013 N N . PHE A 1 263 ? 2.100 -22.356 20.537 1.00 76.44 263 PHE A N 1
ATOM 2014 C CA . PHE A 1 263 ? 1.875 -23.793 20.616 1.00 76.44 263 PHE A CA 1
ATOM 2015 C C . PHE A 1 263 ? 3.183 -24.539 20.332 1.00 76.44 263 PHE A C 1
ATOM 2017 O O . PHE A 1 263 ? 3.671 -24.567 19.200 1.00 76.44 263 PHE A O 1
ATOM 2024 N N . ASN A 1 264 ? 3.756 -25.152 21.367 1.00 73.81 264 ASN A N 1
ATOM 2025 C CA . ASN A 1 264 ? 4.947 -25.982 21.256 1.00 73.81 264 ASN A CA 1
ATOM 2026 C C . ASN A 1 264 ? 4.529 -27.463 21.292 1.00 73.81 264 ASN A C 1
ATOM 2028 O O . ASN A 1 264 ? 4.407 -28.028 22.382 1.00 73.81 264 ASN A O 1
ATOM 2032 N N . PRO A 1 265 ? 4.271 -28.103 20.133 1.00 77.62 265 PRO A N 1
ATOM 2033 C CA . PRO A 1 265 ? 3.850 -29.496 20.106 1.00 77.62 265 PRO A CA 1
ATOM 2034 C C . PRO A 1 265 ? 4.942 -30.398 20.677 1.00 77.62 265 PRO A C 1
ATOM 2036 O O . PRO A 1 265 ? 6.135 -30.183 20.444 1.00 77.62 265 PRO A O 1
ATOM 2039 N N . PHE A 1 266 ? 4.530 -31.470 21.351 1.00 75.00 266 PHE A N 1
ATOM 2040 C CA . PHE A 1 266 ? 5.427 -32.551 21.745 1.00 75.00 266 PHE A CA 1
ATOM 2041 C C . PHE A 1 266 ? 5.814 -33.374 20.505 1.00 75.00 266 PHE A C 1
ATOM 2043 O O . PHE A 1 266 ? 5.276 -34.445 20.240 1.00 75.00 266 PHE A O 1
ATOM 2050 N N . THR A 1 267 ? 6.708 -32.827 19.682 1.00 68.88 267 THR A N 1
ATOM 2051 C CA . THR A 1 267 ? 7.219 -33.473 18.469 1.00 68.88 267 THR A CA 1
ATOM 2052 C C . THR A 1 267 ? 8.741 -33.534 18.512 1.00 68.88 267 THR A C 1
ATOM 2054 O O . THR A 1 267 ? 9.409 -32.586 18.937 1.00 68.88 267 THR A O 1
ATOM 2057 N N . LYS A 1 268 ? 9.316 -34.657 18.069 1.00 61.38 268 LYS A N 1
ATOM 2058 C CA . LYS A 1 268 ? 10.771 -34.796 17.938 1.00 61.38 268 LYS A CA 1
ATOM 2059 C C . LYS A 1 268 ? 11.246 -33.824 16.853 1.00 61.38 268 LYS A C 1
ATOM 2061 O O . LYS A 1 268 ? 10.844 -33.941 15.701 1.00 61.38 268 LYS A O 1
ATOM 2066 N N . LYS A 1 269 ? 12.103 -32.859 17.204 1.00 59.00 269 LYS A N 1
ATOM 2067 C CA . LYS A 1 269 ? 12.686 -31.891 16.256 1.00 59.00 269 LYS A CA 1
ATOM 2068 C C . LYS A 1 269 ? 13.717 -32.577 15.345 1.00 59.00 269 LYS A C 1
ATOM 2070 O O . LYS A 1 269 ? 14.918 -32.382 15.504 1.00 59.00 269 LYS A O 1
ATOM 2075 N N . THR A 1 270 ? 13.280 -33.364 14.367 1.00 57.16 270 THR A N 1
ATOM 2076 C CA . THR A 1 270 ? 14.146 -34.023 13.371 1.00 57.16 270 THR A CA 1
ATOM 2077 C C . THR A 1 270 ? 14.514 -33.079 12.221 1.00 57.16 270 THR A C 1
ATOM 2079 O O . THR A 1 270 ? 14.382 -33.411 11.050 1.00 57.16 270 THR A O 1
ATOM 2082 N N . LYS A 1 271 ? 15.027 -31.878 12.529 1.00 55.84 271 LYS A N 1
ATOM 2083 C CA . LYS A 1 271 ? 15.460 -30.908 11.499 1.00 55.84 271 LYS A CA 1
ATOM 2084 C C . LYS A 1 271 ? 16.635 -31.425 10.642 1.00 55.84 271 LYS A C 1
ATOM 2086 O O . LYS A 1 271 ? 16.858 -30.910 9.554 1.00 55.84 271 LYS A O 1
ATOM 2091 N N . TYR A 1 272 ? 17.358 -32.441 11.122 1.00 55.91 272 TYR A N 1
ATOM 2092 C CA . TYR A 1 272 ? 18.566 -32.982 10.485 1.00 55.91 272 TYR A CA 1
ATOM 2093 C C . TYR A 1 272 ? 18.544 -34.503 10.260 1.00 55.91 272 TYR A C 1
ATOM 2095 O O . TYR A 1 272 ? 19.560 -35.063 9.867 1.00 55.91 272 TYR A O 1
ATOM 2103 N N . ILE A 1 273 ? 17.423 -35.189 10.512 1.00 55.12 273 ILE A N 1
ATOM 2104 C CA . ILE A 1 273 ? 17.356 -36.655 10.414 1.00 55.12 273 ILE A CA 1
ATOM 2105 C C . ILE A 1 273 ? 16.230 -37.028 9.452 1.00 55.12 273 ILE A C 1
ATOM 2107 O O . ILE A 1 273 ? 15.057 -36.985 9.819 1.00 55.12 273 ILE A O 1
ATOM 2111 N N . LYS A 1 274 ? 16.592 -37.399 8.219 1.00 51.53 274 LYS A N 1
ATOM 2112 C CA . LYS A 1 274 ? 15.706 -38.167 7.338 1.00 51.53 274 LYS A CA 1
ATOM 2113 C C . LYS A 1 274 ? 15.751 -39.612 7.814 1.00 51.53 274 LYS A C 1
ATOM 2115 O O . LYS A 1 274 ? 16.733 -40.306 7.564 1.00 51.53 274 LYS A O 1
ATOM 2120 N N . ILE A 1 275 ? 14.718 -40.050 8.526 1.00 62.59 275 ILE A N 1
ATOM 2121 C CA . ILE A 1 275 ? 14.529 -41.477 8.779 1.00 62.59 275 ILE A CA 1
ATOM 2122 C C . ILE A 1 275 ? 14.043 -42.063 7.456 1.00 62.59 275 ILE A C 1
ATOM 2124 O O . ILE A 1 275 ? 12.935 -41.775 7.013 1.00 62.59 275 ILE A O 1
ATOM 2128 N N . LYS A 1 276 ? 14.922 -42.803 6.784 1.00 49.91 276 LYS A N 1
ATOM 2129 C CA . LYS A 1 276 ? 14.529 -43.702 5.704 1.00 49.91 276 LYS A CA 1
ATOM 2130 C C . LYS A 1 276 ? 13.874 -44.902 6.386 1.00 49.91 276 LYS A C 1
ATOM 2132 O O . LYS A 1 276 ? 14.565 -45.645 7.074 1.00 49.91 276 LYS A O 1
ATOM 2137 N N . GLU A 1 277 ? 12.564 -45.052 6.245 1.00 51.97 277 GLU A N 1
ATOM 2138 C CA . GLU A 1 277 ? 11.936 -46.357 6.441 1.00 51.97 277 GLU A CA 1
ATOM 2139 C C . GLU A 1 277 ? 12.321 -47.204 5.224 1.00 51.97 277 GLU A C 1
ATOM 2141 O O . GLU A 1 277 ? 11.901 -46.922 4.100 1.00 51.97 277 GLU A O 1
ATOM 2146 N N . GLU A 1 278 ? 13.218 -48.168 5.426 1.00 42.53 278 GLU A N 1
ATOM 2147 C CA . GLU A 1 278 ? 13.339 -49.295 4.505 1.00 42.53 278 GLU A CA 1
ATOM 2148 C C . GLU A 1 278 ? 12.141 -50.211 4.767 1.00 42.53 278 GLU A C 1
ATOM 2150 O O . GLU A 1 278 ? 11.923 -50.643 5.900 1.00 42.53 278 GLU A O 1
ATOM 2155 N N . ILE A 1 279 ? 11.336 -50.391 3.716 1.00 40.09 279 ILE A N 1
ATOM 2156 C CA . ILE A 1 279 ? 10.259 -51.383 3.620 1.00 40.09 279 ILE A CA 1
ATOM 2157 C C . ILE A 1 279 ? 10.872 -52.780 3.693 1.00 40.09 279 ILE A C 1
ATOM 2159 O O . ILE A 1 279 ? 11.893 -52.988 2.997 1.00 40.09 279 ILE A O 1
#